Protein AF-A0A351BL67-F1 (afdb_monomer)

Foldseek 3Di:
DDDDDDDDDDDDDDDDPPDPPPPDDPPPPPPFDFDWACDPNDIDTDTDPRHDDDDDDDDPCPVVVVVVVVVPPDDDDDDDDDDDPDDPVPPDDDDQAPPPLDLDTDPVSVVSLVVCLVCLQVAQADEFEFEDAQDDDFVSQQVSSQSNSVVSVVSNPDPHHNHHYHYHGGYNDDDDPPVVD

Secondary structure (DSSP, 8-state):
----------------------PPPP---SS---EEEEETTEEEEE-GGGSPPPPPP----HHHHHHHHHHTS--------------GGGSPP------TT-SSPPHHHHHHHHHHHHHGGG-SEEEEEEE--S-S-HHHHHHHHHHHHHHHHHTSSSSS---EEEEEEETT--PPPGGG-

pLDDT: mean 76.05, std 18.74, range [42.97, 98.56]

Mean predicted aligned error: 19.68 Å

Structure (mmCIF, N/CA/C/O backbone):
data_AF-A0A351BL67-F1
#
_entry.id   AF-A0A351BL67-F1
#
loop_
_atom_site.group_PDB
_atom_site.id
_atom_site.type_symbol
_atom_site.label_atom_id
_atom_site.label_alt_id
_atom_site.label_comp_id
_atom_site.label_asym_id
_atom_site.label_entity_id
_atom_site.label_seq_id
_atom_site.pdbx_PDB_ins_code
_atom_site.Cartn_x
_atom_site.Cartn_y
_atom_site.Cartn_z
_atom_site.occupancy
_atom_site.B_iso_or_equiv
_atom_site.auth_seq_id
_atom_site.auth_comp_id
_atom_site.auth_asym_id
_atom_site.auth_atom_id
_atom_site.pdbx_PDB_model_num
ATOM 1 N N . MET A 1 1 ? 71.151 -47.716 0.707 1.00 45.19 1 MET A N 1
ATOM 2 C CA . MET A 1 1 ? 70.504 -46.889 -0.332 1.00 45.19 1 MET A CA 1
ATOM 3 C C . MET A 1 1 ? 69.596 -45.869 0.339 1.00 45.19 1 MET A C 1
ATOM 5 O O . MET A 1 1 ? 68.520 -46.239 0.777 1.00 45.19 1 MET A O 1
ATOM 9 N N . ALA A 1 2 ? 70.046 -44.623 0.469 1.00 45.50 2 ALA A N 1
ATOM 10 C CA . ALA A 1 2 ? 69.199 -43.464 0.755 1.00 45.50 2 ALA A CA 1
ATOM 11 C C . ALA A 1 2 ? 69.989 -42.233 0.294 1.00 45.50 2 ALA A C 1
ATOM 13 O O . ALA A 1 2 ? 70.965 -41.835 0.925 1.00 45.50 2 ALA A O 1
ATOM 14 N N . LEU A 1 3 ? 69.654 -41.748 -0.900 1.00 45.62 3 LEU A N 1
ATOM 15 C CA . LEU A 1 3 ? 70.319 -40.632 -1.562 1.00 45.62 3 LEU A CA 1
ATOM 16 C C . LEU A 1 3 ? 69.912 -39.313 -0.902 1.00 45.62 3 LEU A C 1
ATOM 18 O O . LEU A 1 3 ? 68.729 -39.057 -0.681 1.00 45.62 3 LEU A O 1
ATOM 22 N N . LEU A 1 4 ? 70.922 -38.482 -0.632 1.00 47.38 4 LEU A N 1
ATOM 23 C CA . LEU A 1 4 ? 70.786 -37.073 -0.291 1.00 47.38 4 LEU A CA 1
ATOM 24 C C . LEU A 1 4 ? 69.950 -36.351 -1.353 1.00 47.38 4 LEU A C 1
ATOM 26 O O . LEU A 1 4 ? 70.190 -36.506 -2.551 1.00 47.38 4 LEU A O 1
ATOM 30 N N . ARG A 1 5 ? 69.035 -35.486 -0.912 1.00 53.62 5 ARG A N 1
ATOM 31 C CA . ARG A 1 5 ? 68.395 -34.496 -1.779 1.00 53.62 5 ARG A CA 1
ATOM 32 C C . ARG A 1 5 ? 68.486 -33.128 -1.115 1.00 53.62 5 ARG A C 1
ATOM 34 O O . ARG A 1 5 ? 67.728 -32.807 -0.208 1.00 53.62 5 ARG A O 1
ATOM 41 N N . THR A 1 6 ? 69.478 -32.359 -1.542 1.00 56.78 6 THR A N 1
ATOM 42 C CA . THR A 1 6 ? 69.637 -30.935 -1.242 1.00 56.78 6 THR A CA 1
ATOM 43 C C . THR A 1 6 ? 68.835 -30.072 -2.219 1.00 56.78 6 THR A C 1
ATOM 45 O O . THR A 1 6 ? 68.556 -30.517 -3.331 1.00 56.78 6 THR A O 1
ATOM 48 N N . TRP A 1 7 ? 68.606 -28.820 -1.788 1.00 47.47 7 TRP A N 1
ATOM 49 C CA . TRP A 1 7 ? 68.219 -27.596 -2.525 1.00 47.47 7 TRP A CA 1
ATOM 50 C C . TRP A 1 7 ? 66.760 -27.126 -2.388 1.00 47.47 7 TRP A C 1
ATOM 52 O O . TRP A 1 7 ? 65.852 -27.949 -2.371 1.00 47.47 7 TRP A O 1
ATOM 62 N N . PRO A 1 8 ? 66.501 -25.804 -2.484 1.00 51.31 8 PRO A N 1
ATOM 63 C CA . PRO A 1 8 ? 67.197 -24.683 -1.839 1.00 51.31 8 PRO A CA 1
ATOM 64 C C . PRO A 1 8 ? 66.204 -23.656 -1.238 1.00 51.31 8 PRO A C 1
ATOM 66 O O . PRO A 1 8 ? 65.008 -23.661 -1.517 1.00 51.31 8 PRO A O 1
ATOM 69 N N . VAL A 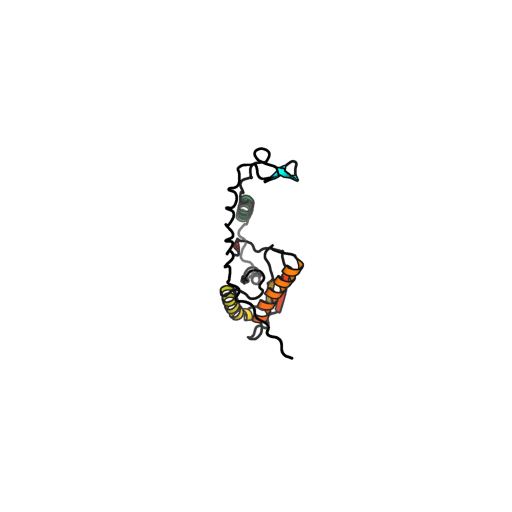1 9 ? 66.729 -22.737 -0.424 1.00 53.81 9 VAL A N 1
ATOM 70 C CA . VAL A 1 9 ? 66.050 -21.505 0.011 1.00 53.81 9 VAL A CA 1
ATOM 71 C C . VAL A 1 9 ? 65.660 -20.686 -1.223 1.00 53.81 9 VAL A C 1
ATOM 73 O O . VAL A 1 9 ? 66.533 -20.291 -1.993 1.00 53.81 9 VAL A O 1
ATOM 76 N N . VAL A 1 10 ? 64.367 -20.411 -1.402 1.00 52.94 10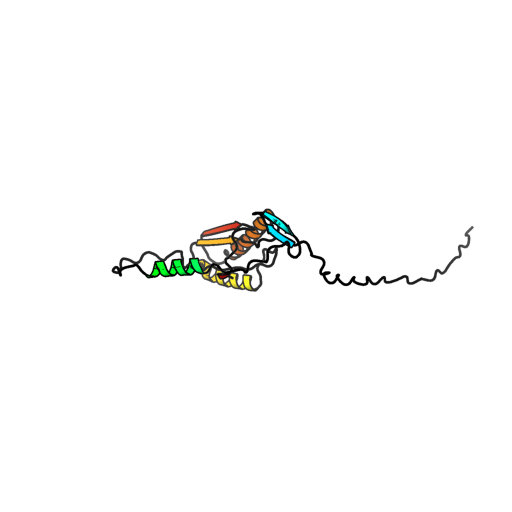 VAL A N 1
ATOM 77 C CA . VAL A 1 10 ? 63.873 -19.448 -2.395 1.00 52.94 10 VAL A CA 1
ATOM 78 C C . VAL A 1 10 ? 63.331 -18.235 -1.649 1.00 52.94 10 VAL A C 1
ATOM 80 O O . VAL A 1 10 ? 62.324 -18.300 -0.946 1.00 52.94 10 VAL A O 1
ATOM 83 N N . LEU A 1 11 ? 64.075 -17.140 -1.789 1.00 52.31 11 LEU A N 1
ATOM 84 C CA . LEU A 1 11 ? 63.709 -15.780 -1.418 1.00 52.31 11 LEU A CA 1
ATOM 85 C C . LEU A 1 11 ? 62.449 -15.328 -2.176 1.00 52.31 11 LEU A C 1
ATOM 87 O O . LEU A 1 11 ? 62.299 -15.591 -3.368 1.00 52.31 11 LEU A O 1
ATOM 91 N N . LEU A 1 12 ? 61.579 -14.608 -1.464 1.00 51.47 12 LEU A N 1
ATOM 92 C CA . LEU A 1 12 ? 60.451 -13.844 -2.002 1.00 51.47 12 LEU A CA 1
ATOM 93 C C . LEU A 1 12 ? 60.858 -12.959 -3.195 1.00 51.47 12 LEU A C 1
ATOM 95 O O . LEU A 1 12 ? 61.938 -12.366 -3.183 1.00 51.47 12 LEU A O 1
ATOM 99 N N . PRO A 1 13 ? 59.881 -12.647 -4.061 1.00 50.81 13 PRO A N 1
ATOM 100 C CA . PRO A 1 13 ? 59.625 -11.243 -4.330 1.00 50.81 13 PRO A CA 1
ATOM 101 C C . PRO A 1 13 ? 58.170 -10.876 -4.024 1.00 50.81 13 PRO A C 1
ATOM 103 O O . PRO A 1 13 ? 57.213 -11.482 -4.502 1.00 50.81 13 PRO A O 1
ATOM 106 N N . ILE A 1 14 ? 58.037 -9.835 -3.206 1.00 59.72 14 ILE A N 1
ATOM 107 C CA . ILE A 1 14 ? 56.832 -9.033 -3.010 1.00 59.72 14 ILE A CA 1
ATOM 108 C C . ILE A 1 14 ? 56.464 -8.450 -4.379 1.00 59.72 14 ILE A C 1
ATOM 110 O O . ILE A 1 14 ? 57.182 -7.596 -4.893 1.00 59.72 14 ILE A O 1
ATOM 114 N N . ALA A 1 15 ? 55.370 -8.915 -4.982 1.00 58.25 15 ALA A N 1
ATOM 115 C CA . ALA A 1 15 ? 54.890 -8.409 -6.263 1.00 58.25 15 ALA A CA 1
ATOM 116 C C . ALA A 1 15 ? 53.516 -7.744 -6.106 1.00 58.25 15 ALA A C 1
ATOM 118 O O . ALA A 1 15 ? 52.483 -8.401 -6.029 1.00 58.25 15 ALA A O 1
ATOM 119 N N . LEU A 1 16 ? 53.576 -6.411 -6.078 1.00 58.22 16 LEU A N 1
ATOM 120 C CA . LEU A 1 16 ? 52.605 -5.454 -6.612 1.00 58.22 16 LEU A CA 1
ATOM 121 C C . LEU A 1 16 ? 51.144 -5.562 -6.145 1.00 58.22 16 LEU A C 1
ATOM 123 O O . LEU A 1 16 ? 50.279 -6.140 -6.799 1.00 58.22 16 LEU A O 1
ATOM 127 N N . LEU A 1 17 ? 50.843 -4.796 -5.093 1.00 53.94 17 LEU A N 1
ATOM 128 C CA . LEU A 1 17 ? 49.545 -4.142 -4.940 1.00 53.94 17 LEU A CA 1
ATOM 129 C C . LEU A 1 17 ? 49.339 -3.185 -6.128 1.00 53.94 17 LEU A C 1
ATOM 131 O O . LEU A 1 17 ? 49.762 -2.030 -6.088 1.00 53.94 17 LEU A O 1
ATOM 135 N N . TYR A 1 18 ? 48.702 -3.663 -7.197 1.00 56.47 18 TYR A N 1
ATOM 136 C CA . TYR A 1 18 ? 48.125 -2.785 -8.211 1.00 56.47 18 TYR A CA 1
ATOM 137 C C . TYR A 1 18 ? 46.944 -2.046 -7.576 1.00 56.47 18 TYR A C 1
ATOM 139 O O . TYR A 1 18 ? 45.829 -2.560 -7.475 1.00 56.47 18 TYR A O 1
ATOM 147 N N . ALA A 1 19 ? 47.206 -0.826 -7.113 1.00 50.59 19 ALA A N 1
ATOM 148 C CA . ALA A 1 19 ? 46.164 0.138 -6.827 1.00 50.59 19 ALA A CA 1
ATOM 149 C C . ALA A 1 19 ? 45.395 0.388 -8.131 1.00 50.59 19 ALA A C 1
ATOM 151 O O . ALA A 1 19 ? 45.960 0.861 -9.118 1.00 50.59 19 ALA A O 1
ATOM 152 N N . CYS A 1 20 ? 44.104 0.060 -8.146 1.00 55.81 20 CYS A N 1
ATOM 153 C CA . CYS A 1 20 ? 43.204 0.570 -9.167 1.00 55.81 20 CYS A CA 1
ATOM 154 C C . CYS A 1 20 ? 43.158 2.091 -8.991 1.00 55.81 20 CYS A C 1
ATOM 156 O O . CYS A 1 20 ? 42.469 2.595 -8.105 1.00 55.81 20 CYS A O 1
ATOM 158 N N . ALA A 1 21 ? 43.921 2.823 -9.802 1.00 62.25 21 ALA A N 1
ATOM 159 C CA . ALA A 1 21 ? 43.676 4.238 -10.004 1.00 62.25 21 ALA A CA 1
ATOM 160 C C . ALA A 1 21 ? 42.239 4.352 -10.521 1.00 62.25 21 ALA A C 1
ATOM 162 O O . ALA A 1 21 ? 41.931 3.898 -11.623 1.00 62.25 21 ALA A O 1
ATOM 163 N N . GLY A 1 22 ? 41.339 4.871 -9.684 1.00 57.44 22 GLY A N 1
ATOM 164 C CA . GLY A 1 22 ? 39.981 5.171 -10.102 1.00 57.44 22 GLY A CA 1
ATOM 165 C C . GLY A 1 22 ? 40.064 6.124 -11.283 1.00 57.44 22 GLY A C 1
ATOM 166 O O . GLY A 1 22 ? 40.562 7.240 -11.145 1.00 57.44 22 GLY A O 1
ATOM 167 N N . THR A 1 23 ? 39.619 5.677 -12.454 1.00 64.81 23 THR A N 1
ATOM 168 C CA . THR A 1 23 ? 39.381 6.570 -13.583 1.00 64.81 23 THR A CA 1
ATOM 169 C C . THR A 1 23 ? 38.464 7.680 -13.094 1.00 64.81 23 THR A C 1
ATOM 171 O O . THR A 1 23 ? 37.331 7.407 -12.686 1.00 64.81 23 THR A O 1
ATOM 174 N N . LEU A 1 24 ? 38.958 8.920 -13.108 1.00 60.59 24 LEU A N 1
ATOM 175 C CA . LEU A 1 24 ? 38.106 10.095 -13.000 1.00 60.59 24 LEU A CA 1
ATOM 176 C C . LEU A 1 24 ? 36.994 9.919 -14.034 1.00 60.59 24 LEU A C 1
ATOM 178 O O . LEU A 1 24 ? 37.275 9.718 -15.217 1.00 60.59 24 LEU A O 1
ATOM 182 N N . LEU A 1 25 ? 35.742 9.924 -13.568 1.00 59.75 25 LEU A N 1
ATOM 183 C CA . LEU A 1 25 ? 34.585 9.966 -14.452 1.00 59.75 25 LEU A CA 1
ATOM 184 C C . LEU A 1 25 ? 34.840 11.089 -15.462 1.00 59.75 25 LEU A C 1
ATOM 186 O O . LEU A 1 25 ? 35.171 12.197 -15.024 1.00 59.75 25 LEU A O 1
ATOM 190 N N . PRO A 1 26 ? 34.734 10.825 -16.777 1.00 55.47 26 PRO A N 1
ATOM 191 C CA . PRO A 1 26 ? 34.897 11.879 -17.758 1.00 55.47 26 PRO A CA 1
ATOM 192 C C . PRO A 1 26 ? 33.934 13.000 -17.376 1.00 55.47 26 PRO A C 1
ATOM 194 O O . PRO A 1 26 ? 32.728 12.776 -17.233 1.00 55.47 26 PRO A O 1
ATOM 197 N N . THR A 1 27 ? 34.471 14.202 -17.156 1.00 59.25 27 THR A N 1
ATOM 198 C CA . THR A 1 27 ? 33.662 15.415 -17.138 1.00 59.25 27 THR A CA 1
ATOM 199 C C . THR A 1 27 ? 32.883 15.384 -18.434 1.00 59.25 27 THR A C 1
ATOM 201 O O . THR A 1 27 ? 33.492 15.347 -19.501 1.00 59.25 27 THR A O 1
ATOM 204 N N . ARG A 1 28 ? 31.553 15.262 -18.317 1.00 53.94 28 ARG A N 1
ATOM 205 C CA . ARG A 1 28 ? 30.612 15.110 -19.429 1.00 53.94 28 ARG A CA 1
ATOM 206 C C . ARG A 1 28 ? 31.028 16.095 -20.512 1.00 53.94 28 ARG A C 1
ATOM 208 O O . ARG A 1 28 ? 30.798 17.294 -20.367 1.00 53.94 28 ARG A O 1
ATOM 215 N N . SER A 1 29 ? 31.744 15.607 -21.526 1.00 54.50 29 SER A N 1
ATOM 216 C CA . SER A 1 29 ? 32.203 16.465 -22.603 1.00 54.50 29 SER A CA 1
ATOM 217 C C . SER A 1 29 ? 30.944 17.074 -23.192 1.00 54.50 29 SER A C 1
ATOM 219 O O . SER A 1 29 ? 29.959 16.363 -23.389 1.00 54.50 29 SER A O 1
ATOM 221 N N . ALA A 1 30 ? 30.957 18.377 -23.457 1.00 53.94 30 ALA A N 1
ATOM 222 C CA . ALA A 1 30 ? 29.861 19.102 -24.098 1.00 53.94 30 ALA A CA 1
ATOM 223 C C . ALA A 1 30 ? 29.626 18.660 -25.563 1.00 53.94 30 ALA A C 1
ATOM 225 O O . ALA A 1 30 ? 29.107 19.414 -26.378 1.00 53.94 30 ALA A O 1
ATOM 226 N N . VAL A 1 31 ? 30.020 17.433 -25.910 1.00 53.19 31 VAL A N 1
ATOM 227 C CA . VAL A 1 31 ? 29.559 16.723 -27.091 1.00 53.19 31 VAL A CA 1
ATOM 228 C C . VAL A 1 31 ? 28.118 16.338 -26.794 1.00 53.19 31 VAL A C 1
ATOM 230 O O . VAL A 1 31 ? 27.858 15.616 -25.830 1.00 53.19 31 VAL A O 1
ATOM 233 N N . ALA A 1 32 ? 27.203 16.893 -27.588 1.00 61.31 32 ALA A N 1
ATOM 234 C CA . ALA A 1 32 ? 25.767 16.663 -27.550 1.00 61.31 32 ALA A CA 1
ATOM 235 C C . ALA A 1 32 ? 25.453 15.201 -27.197 1.00 61.31 32 ALA A C 1
ATOM 237 O O . ALA A 1 32 ? 25.534 14.307 -28.037 1.00 61.31 32 ALA A O 1
ATOM 238 N N . SER A 1 33 ? 25.155 14.945 -25.920 1.00 65.00 33 SER A N 1
ATOM 239 C CA . SER A 1 33 ? 24.664 13.636 -25.511 1.00 65.00 33 SER A CA 1
ATOM 240 C C . SER A 1 33 ? 23.312 13.438 -26.194 1.00 65.00 33 SER A C 1
ATOM 242 O O . SER A 1 33 ? 22.542 14.401 -26.230 1.00 65.00 33 SER A O 1
ATOM 244 N N . PRO A 1 34 ? 23.012 12.240 -26.721 1.00 80.50 34 PRO A N 1
ATOM 245 C CA . PRO A 1 34 ? 21.686 11.972 -27.252 1.00 80.50 34 PRO A CA 1
ATOM 246 C C . PRO A 1 34 ? 20.655 12.210 -26.144 1.00 80.50 34 PRO A C 1
ATOM 248 O O . PRO A 1 34 ? 20.769 11.654 -25.048 1.00 80.50 34 PRO A O 1
ATOM 251 N N . ASP A 1 35 ? 19.688 13.068 -26.430 1.00 86.38 35 ASP A N 1
ATOM 252 C CA . ASP A 1 35 ? 18.518 13.352 -25.608 1.00 86.38 35 ASP A CA 1
ATOM 253 C C . ASP A 1 35 ? 17.268 12.787 -26.300 1.00 86.38 35 ASP A C 1
ATOM 255 O O . ASP A 1 35 ? 17.344 12.277 -27.422 1.00 86.38 35 ASP A O 1
ATOM 259 N N . ILE A 1 36 ? 16.112 12.838 -25.640 1.00 91.06 36 ILE A N 1
ATOM 260 C CA . ILE A 1 36 ? 14.847 12.351 -26.207 1.00 91.06 36 ILE A CA 1
ATOM 261 C C . ILE A 1 36 ? 13.842 13.500 -26.273 1.00 91.06 36 ILE A C 1
ATOM 263 O O . ILE A 1 36 ? 13.434 14.047 -25.250 1.00 91.06 36 ILE A O 1
ATOM 267 N N . GLY A 1 37 ? 13.402 13.830 -27.486 1.00 91.81 37 GLY A N 1
ATOM 268 C CA . GLY A 1 37 ? 12.414 14.870 -27.764 1.00 91.81 37 GLY A CA 1
ATOM 269 C C . GLY A 1 37 ? 11.082 14.300 -28.252 1.00 91.81 37 GLY A C 1
ATOM 270 O O . GLY A 1 37 ? 11.021 13.212 -28.827 1.00 91.81 37 GLY A O 1
ATOM 271 N N . TRP A 1 38 ? 10.001 15.055 -28.049 1.00 92.00 38 TRP A N 1
ATOM 272 C CA . TRP A 1 38 ? 8.702 14.797 -28.678 1.00 92.00 38 TRP A CA 1
ATOM 273 C C . TRP A 1 38 ? 8.620 15.562 -30.006 1.00 92.00 38 TRP A C 1
ATOM 275 O O . TRP A 1 38 ? 8.465 16.782 -30.008 1.00 92.00 38 TRP A O 1
ATOM 285 N N . ILE A 1 39 ? 8.769 14.855 -31.129 1.00 91.44 39 ILE A N 1
ATOM 286 C CA . ILE A 1 39 ? 8.912 15.416 -32.486 1.00 91.44 39 ILE A CA 1
ATOM 287 C C . ILE A 1 39 ? 7.958 14.647 -33.410 1.00 91.44 39 ILE A C 1
ATOM 289 O O . ILE A 1 39 ? 7.897 13.427 -33.330 1.00 91.44 39 ILE A O 1
ATOM 293 N N . ASP A 1 40 ? 7.177 15.319 -34.261 1.00 91.94 40 ASP A N 1
ATOM 294 C CA . ASP A 1 40 ? 6.206 14.680 -35.178 1.00 91.94 40 ASP A CA 1
ATOM 295 C C . ASP A 1 40 ? 5.223 13.696 -34.502 1.00 91.94 40 ASP A C 1
ATOM 297 O O . ASP A 1 40 ? 4.876 12.651 -35.061 1.00 91.94 40 ASP A O 1
ATOM 301 N N . ARG A 1 41 ? 4.770 14.022 -33.280 1.00 90.81 41 ARG A N 1
ATOM 302 C CA . ARG A 1 41 ? 3.897 13.177 -32.430 1.00 90.81 41 ARG A CA 1
ATOM 303 C C . ARG A 1 41 ? 4.501 11.820 -32.034 1.00 90.81 41 ARG A C 1
ATOM 305 O O . ARG A 1 41 ? 3.772 10.854 -31.819 1.00 90.81 41 ARG A O 1
ATOM 312 N N . GLN A 1 42 ? 5.821 11.743 -31.930 1.00 93.62 42 GLN A N 1
ATOM 313 C CA . GLN A 1 42 ? 6.544 10.534 -31.543 1.00 93.62 42 GLN A CA 1
ATOM 314 C C . GLN A 1 42 ? 7.790 10.891 -30.721 1.00 93.62 42 GLN A C 1
ATOM 316 O O . GLN A 1 42 ? 8.378 11.960 -30.882 1.00 93.62 42 GLN A O 1
ATOM 321 N N . PHE A 1 43 ? 8.193 9.999 -29.812 1.00 92.94 43 PHE A N 1
ATOM 322 C CA . PHE A 1 43 ? 9.453 10.155 -29.085 1.00 92.94 43 PHE A CA 1
ATOM 323 C C . PHE A 1 43 ? 10.615 9.764 -29.997 1.00 92.94 43 PHE A C 1
ATOM 325 O O . PHE A 1 43 ? 10.647 8.647 -30.516 1.00 92.94 43 PHE A O 1
ATOM 332 N N . ARG A 1 44 ? 11.564 10.681 -30.191 1.00 92.69 44 ARG A N 1
ATOM 333 C CA . ARG A 1 44 ? 12.755 10.479 -31.025 1.00 92.69 44 ARG A CA 1
ATOM 334 C C . ARG A 1 44 ? 14.012 10.889 -30.273 1.00 92.69 44 ARG A C 1
ATOM 336 O O . ARG A 1 44 ? 13.970 11.782 -29.431 1.00 92.69 44 ARG A O 1
ATOM 343 N N . ILE A 1 45 ? 15.126 10.242 -30.602 1.00 92.44 45 ILE A N 1
ATOM 344 C CA . ILE A 1 45 ? 16.447 10.646 -30.121 1.00 92.44 45 ILE A CA 1
ATOM 345 C C . ILE A 1 45 ? 16.876 11.893 -30.905 1.00 92.44 45 ILE A C 1
ATOM 347 O O . ILE A 1 45 ? 16.786 11.901 -32.132 1.00 92.44 45 ILE A O 1
ATOM 351 N N . CYS A 1 46 ? 17.318 12.934 -30.208 1.00 89.94 46 CYS A N 1
ATOM 352 C CA . CYS A 1 46 ? 17.769 14.209 -30.771 1.00 89.94 46 CYS A CA 1
ATOM 353 C C . CYS A 1 46 ? 19.012 14.707 -30.008 1.00 89.94 46 CYS A C 1
ATOM 355 O O . CYS A 1 46 ? 19.395 14.116 -28.999 1.00 89.94 46 CYS A O 1
ATOM 357 N N . GLY A 1 47 ? 19.668 15.779 -30.461 1.00 89.12 47 GLY A N 1
ATOM 358 C CA . GLY A 1 47 ? 20.798 16.366 -29.735 1.00 89.12 47 GLY A CA 1
ATOM 359 C C . GLY A 1 47 ? 20.935 17.868 -29.964 1.00 89.12 47 GLY A C 1
ATOM 360 O O . GLY A 1 47 ? 20.612 18.377 -31.032 1.00 89.12 47 GLY A O 1
ATOM 361 N N . GLY A 1 48 ? 21.432 18.584 -28.953 1.00 83.19 48 GLY A N 1
ATOM 362 C CA . GLY A 1 48 ? 21.684 20.023 -29.049 1.00 83.19 48 GLY A CA 1
ATOM 363 C C . GLY A 1 48 ? 20.432 20.816 -29.434 1.00 83.19 48 GLY A C 1
ATOM 364 O O . GLY A 1 48 ? 19.389 20.683 -28.799 1.00 83.19 48 GLY A O 1
ATOM 365 N N . ASN A 1 49 ? 20.545 21.632 -30.483 1.00 84.38 49 ASN A N 1
ATOM 366 C CA . ASN A 1 49 ? 19.467 22.510 -30.948 1.00 84.38 49 ASN A CA 1
ATOM 367 C C . ASN A 1 49 ? 18.354 21.773 -31.715 1.00 84.38 49 ASN A C 1
ATOM 369 O O . ASN A 1 49 ? 17.304 22.365 -31.951 1.00 84.38 49 ASN A O 1
ATOM 373 N N . ASP A 1 50 ? 18.553 20.498 -32.069 1.00 86.88 50 ASP A N 1
ATOM 374 C CA . ASP A 1 50 ? 17.531 19.676 -32.734 1.00 86.88 50 ASP A CA 1
ATOM 375 C C . ASP A 1 50 ? 16.506 19.113 -31.737 1.00 86.88 50 ASP A C 1
ATOM 377 O O . ASP A 1 50 ? 15.478 18.553 -32.128 1.00 86.88 50 ASP A O 1
ATOM 381 N N . CYS A 1 51 ? 16.774 19.244 -30.434 1.00 91.25 51 CYS A N 1
ATOM 382 C CA . CYS A 1 51 ? 15.826 18.878 -29.397 1.00 91.25 51 CYS A CA 1
ATOM 383 C C . CYS A 1 51 ? 14.892 20.044 -29.057 1.00 91.25 51 CYS A C 1
ATOM 385 O O . CYS A 1 51 ? 15.364 21.145 -28.762 1.00 91.25 51 CYS A O 1
ATOM 387 N N . PRO A 1 52 ? 13.566 19.818 -29.009 1.00 91.25 52 PRO A N 1
ATOM 388 C CA . PRO A 1 52 ? 12.645 20.826 -28.509 1.00 91.25 52 PRO A CA 1
ATOM 389 C C . PRO A 1 52 ? 12.969 21.159 -27.048 1.00 91.25 52 PRO A C 1
ATOM 391 O O . PRO A 1 52 ? 13.290 20.280 -26.246 1.00 91.25 52 PRO A O 1
ATOM 394 N N . ALA A 1 53 ? 12.855 22.439 -26.690 1.00 88.19 53 ALA A N 1
ATOM 395 C CA . ALA A 1 53 ? 13.099 22.882 -25.325 1.00 88.19 53 ALA A CA 1
ATOM 396 C C . ALA A 1 53 ? 12.124 22.197 -24.339 1.00 88.19 53 ALA A C 1
ATOM 398 O O . ALA A 1 53 ? 10.926 22.108 -24.634 1.00 88.19 53 ALA A O 1
ATOM 399 N N . PRO A 1 54 ? 12.586 21.756 -23.150 1.00 86.88 54 PRO A N 1
ATOM 400 C CA . PRO A 1 54 ? 11.711 21.173 -22.139 1.00 86.88 54 PRO A CA 1
ATOM 401 C C . PRO A 1 54 ? 10.567 22.121 -21.767 1.00 86.88 54 PRO A C 1
ATOM 403 O O . PRO A 1 54 ? 10.789 23.254 -21.331 1.00 86.88 54 PRO A O 1
ATOM 406 N N . THR A 1 55 ? 9.326 21.655 -21.892 1.00 83.44 55 THR A N 1
ATOM 407 C CA . THR A 1 55 ? 8.156 22.425 -21.458 1.00 83.44 55 THR A CA 1
ATOM 408 C C . THR A 1 55 ? 8.202 22.628 -19.946 1.00 83.44 55 THR A C 1
ATOM 410 O O . THR A 1 55 ? 8.402 21.669 -19.192 1.00 83.44 55 THR A O 1
ATOM 413 N N . ARG A 1 56 ? 7.968 23.859 -19.473 1.00 85.44 56 ARG A N 1
ATOM 414 C CA . ARG A 1 56 ? 7.804 24.100 -18.033 1.00 85.44 56 ARG A CA 1
ATOM 415 C C . ARG A 1 56 ? 6.584 23.331 -17.532 1.00 85.44 56 ARG A C 1
ATOM 417 O O . ARG A 1 56 ? 5.498 23.466 -18.084 1.00 85.44 56 ARG A O 1
ATOM 424 N N . LYS A 1 57 ? 6.763 22.550 -16.464 1.00 80.81 57 LYS A N 1
ATOM 425 C CA . LYS A 1 57 ? 5.649 21.896 -15.770 1.00 80.81 57 LYS A CA 1
ATOM 426 C C . LYS A 1 57 ? 4.765 22.974 -15.149 1.00 80.81 57 LYS A C 1
ATOM 428 O O . LYS A 1 57 ? 5.225 23.715 -14.283 1.00 80.81 57 LYS A O 1
ATOM 433 N N . THR A 1 58 ? 3.513 23.044 -15.573 1.00 76.38 58 THR A N 1
ATOM 434 C CA . THR A 1 58 ? 2.460 23.801 -14.898 1.00 76.38 58 THR A CA 1
ATOM 435 C C . THR A 1 58 ? 1.558 22.816 -14.168 1.00 76.38 58 THR A C 1
ATOM 437 O O . THR A 1 58 ? 1.163 21.788 -14.714 1.00 76.38 58 THR A O 1
ATOM 440 N N . LEU A 1 59 ? 1.269 23.094 -12.897 1.00 78.31 59 LEU A N 1
ATOM 441 C CA . LEU A 1 59 ? 0.265 22.334 -12.160 1.00 78.31 59 LEU A CA 1
ATOM 442 C C . LEU A 1 59 ? -1.112 22.691 -12.731 1.00 78.31 59 LEU A C 1
ATOM 444 O O . LEU A 1 59 ? -1.434 23.872 -12.864 1.00 78.31 59 LEU A O 1
ATOM 448 N N . ALA A 1 60 ? -1.920 21.685 -13.063 1.00 71.31 60 ALA A N 1
ATOM 449 C CA . ALA A 1 60 ? -3.298 21.868 -13.510 1.00 71.31 60 ALA A CA 1
ATOM 450 C C . ALA A 1 60 ? -4.191 22.280 -12.322 1.00 71.31 60 ALA A C 1
ATOM 452 O O . ALA A 1 60 ? -4.949 21.483 -11.784 1.00 71.31 60 ALA A O 1
ATOM 453 N N . LEU A 1 61 ? -4.060 23.529 -11.865 1.00 67.38 61 LEU A N 1
ATOM 454 C CA . LEU A 1 61 ? -4.869 24.088 -10.772 1.00 67.38 61 LEU A CA 1
ATOM 455 C C . LEU A 1 61 ? -6.244 24.599 -11.241 1.00 67.38 61 LEU A C 1
ATOM 457 O O . LEU A 1 61 ? -7.120 24.864 -10.420 1.00 67.38 61 LEU A O 1
ATOM 461 N N . VAL A 1 62 ? -6.432 24.770 -12.552 1.00 59.84 62 VAL A N 1
ATOM 462 C CA . VAL A 1 62 ? -7.577 25.499 -13.121 1.00 59.84 62 VAL A CA 1
ATOM 463 C C . VAL A 1 62 ? -8.880 24.698 -13.026 1.00 59.84 62 VAL A C 1
ATOM 465 O O . VAL A 1 62 ? -9.927 25.278 -12.736 1.00 59.84 62 VAL A O 1
ATOM 468 N N . ASP A 1 63 ? -8.822 23.374 -13.173 1.00 58.91 63 ASP A N 1
ATOM 469 C CA . ASP A 1 63 ? -10.018 22.522 -13.100 1.00 58.91 63 ASP A CA 1
ATOM 470 C C . ASP A 1 63 ? -10.545 22.381 -11.662 1.00 58.91 63 ASP A C 1
ATOM 472 O O . ASP A 1 63 ? -11.751 22.292 -11.439 1.00 58.91 63 ASP A O 1
ATOM 476 N N . VAL A 1 64 ? -9.653 22.465 -10.668 1.00 58.09 64 VAL A N 1
ATOM 477 C CA . VAL A 1 64 ? -10.001 22.372 -9.240 1.00 58.09 64 VAL A CA 1
ATOM 478 C C . VAL A 1 64 ? -10.748 23.620 -8.760 1.00 58.09 64 VAL A C 1
ATOM 480 O O . VAL A 1 64 ? -11.701 23.523 -7.986 1.00 58.09 64 VAL A O 1
ATOM 483 N N . LEU A 1 65 ? -10.342 24.805 -9.223 1.00 58.69 65 LEU A N 1
ATOM 484 C CA . LEU A 1 65 ? -10.968 26.063 -8.808 1.00 58.69 65 LEU A CA 1
ATOM 485 C C . LEU A 1 65 ? -12.322 26.288 -9.488 1.00 58.69 65 LEU A C 1
ATOM 487 O O . LEU A 1 65 ? -13.251 26.756 -8.833 1.00 58.69 65 LEU A O 1
ATOM 491 N N . ARG A 1 66 ? -12.468 25.910 -10.765 1.00 55.66 66 ARG A N 1
ATOM 492 C CA . ARG A 1 66 ? -13.738 26.042 -11.497 1.00 55.66 66 ARG A CA 1
ATOM 493 C C . ARG A 1 66 ? -14.835 25.148 -10.916 1.00 55.66 66 ARG A C 1
ATOM 495 O O . ARG A 1 66 ? -15.922 25.645 -10.640 1.00 55.66 66 ARG A O 1
ATOM 502 N N . ALA A 1 67 ? -14.517 23.887 -10.619 1.00 56.59 67 ALA A N 1
ATOM 503 C CA . ALA A 1 67 ? -15.457 22.970 -9.973 1.00 56.59 67 ALA A CA 1
ATOM 504 C C . ALA A 1 67 ? -15.905 23.464 -8.581 1.00 56.59 67 ALA A C 1
ATOM 506 O O . ALA A 1 67 ? -17.061 23.289 -8.199 1.00 56.59 67 ALA A O 1
ATOM 507 N N . ARG A 1 68 ? -15.016 24.132 -7.829 1.00 53.59 68 ARG A N 1
ATOM 508 C CA . ARG A 1 68 ? -15.357 24.726 -6.525 1.00 53.59 68 ARG A CA 1
ATOM 509 C C . ARG A 1 68 ? -16.208 25.991 -6.660 1.00 53.59 68 ARG A C 1
ATOM 511 O O . ARG A 1 68 ? -17.100 26.203 -5.848 1.00 53.59 68 ARG A O 1
ATOM 518 N N . GLN A 1 69 ? -15.956 26.814 -7.676 1.00 52.56 69 GLN A N 1
ATOM 519 C CA . GLN A 1 69 ? -16.693 28.059 -7.890 1.00 52.56 69 GLN A CA 1
ATOM 520 C C . GLN A 1 69 ? -18.126 27.805 -8.384 1.00 52.56 69 GLN A C 1
ATOM 522 O O . GLN A 1 69 ? -19.056 28.474 -7.938 1.00 52.56 69 GLN A O 1
ATOM 527 N N . GLU A 1 70 ? -18.318 26.810 -9.254 1.00 54.34 70 GLU A N 1
ATOM 528 C CA . GLU A 1 70 ? -19.641 26.436 -9.772 1.00 54.34 70 GLU A CA 1
ATOM 529 C C . GLU A 1 70 ? -20.517 25.772 -8.694 1.00 54.34 70 GLU A C 1
ATOM 531 O O . GLU A 1 70 ? -21.712 26.053 -8.615 1.00 54.34 70 GLU A O 1
ATOM 536 N N . ALA A 1 71 ? -19.924 24.986 -7.787 1.00 54.81 71 ALA A N 1
ATOM 537 C CA . ALA A 1 71 ? -20.648 24.340 -6.688 1.00 54.81 71 ALA A CA 1
ATOM 538 C C . ALA A 1 71 ? -21.137 25.310 -5.592 1.00 54.81 71 ALA A C 1
ATOM 540 O O . ALA A 1 71 ? -22.018 24.960 -4.811 1.00 54.81 71 ALA A O 1
ATOM 541 N N . HIS A 1 72 ? -20.579 26.521 -5.507 1.00 54.62 72 HIS A N 1
ATOM 542 C CA . HIS A 1 72 ? -20.873 27.466 -4.422 1.00 54.62 72 HIS A CA 1
ATOM 543 C C . HIS A 1 72 ? -21.952 28.508 -4.759 1.00 54.62 72 HIS A C 1
ATOM 545 O O . HIS A 1 72 ? -22.352 29.255 -3.868 1.00 54.62 72 HIS A O 1
ATOM 551 N N . SER A 1 73 ? -22.418 28.606 -6.010 1.00 56.44 73 SER A N 1
ATOM 552 C CA . SER A 1 73 ? -23.245 29.751 -6.434 1.00 56.44 73 SER A CA 1
ATOM 553 C C . SER A 1 73 ? -24.725 29.455 -6.689 1.00 56.44 73 SER A C 1
ATOM 555 O O . SER A 1 73 ? -25.467 30.380 -7.003 1.00 56.44 73 SER A O 1
ATOM 557 N N . THR A 1 74 ? -25.204 28.216 -6.533 1.00 56.81 74 THR A N 1
ATOM 558 C CA . THR A 1 74 ? -26.626 27.916 -6.790 1.00 56.81 74 THR A CA 1
ATOM 559 C C . THR A 1 74 ? -27.208 26.834 -5.882 1.00 56.81 74 THR A C 1
ATOM 561 O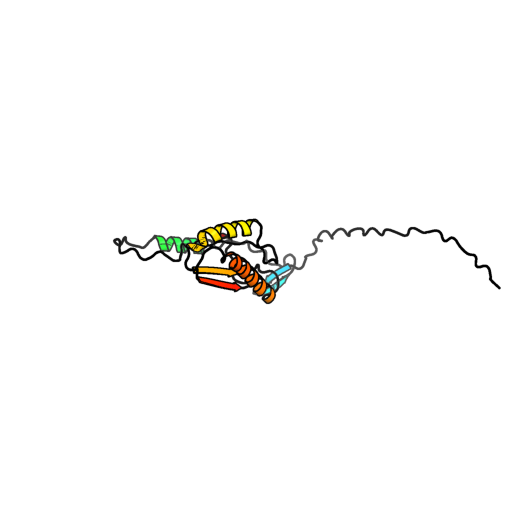 O . THR A 1 74 ? -27.424 25.717 -6.326 1.00 56.81 74 THR A O 1
ATOM 564 N N . LEU A 1 75 ? -27.563 27.159 -4.635 1.00 51.75 75 LEU A N 1
ATOM 565 C CA . LEU A 1 75 ? -28.630 26.422 -3.941 1.00 51.75 75 LEU A CA 1
ATOM 566 C C . LEU A 1 75 ? -29.458 27.362 -3.040 1.00 51.75 75 LEU A C 1
ATOM 568 O O . LEU A 1 75 ? -28.881 28.022 -2.175 1.00 51.75 75 LEU A O 1
ATOM 572 N N . PRO A 1 76 ? -30.794 27.429 -3.218 1.00 54.03 76 PRO A N 1
ATOM 573 C CA . PRO A 1 76 ? -31.706 28.049 -2.261 1.00 54.03 76 PRO A CA 1
ATOM 574 C C . PRO A 1 76 ? -31.775 27.235 -0.963 1.00 54.03 76 PRO A C 1
ATOM 576 O O . PRO A 1 76 ? -31.835 26.004 -0.985 1.00 54.03 76 PRO A O 1
ATOM 579 N N . GLU A 1 77 ? -31.809 27.936 0.166 1.00 54.75 77 GLU A N 1
ATOM 580 C CA . GLU A 1 77 ? -31.944 27.363 1.504 1.00 54.75 77 GLU A CA 1
ATOM 581 C C . GLU A 1 77 ? -33.289 26.626 1.635 1.00 54.75 77 GLU A C 1
ATOM 583 O O . GLU A 1 77 ? -34.361 27.227 1.558 1.00 54.75 77 GLU A O 1
ATOM 588 N N . THR A 1 78 ? -33.229 25.298 1.777 1.00 47.06 78 THR A N 1
ATOM 589 C CA . THR A 1 78 ? -34.400 24.426 1.962 1.00 47.06 78 THR A CA 1
ATOM 590 C C . THR A 1 78 ? -34.464 23.965 3.431 1.00 47.06 78 THR A C 1
ATOM 592 O O . THR A 1 78 ? -33.417 23.616 3.979 1.00 47.06 78 THR A O 1
ATOM 595 N N . PRO A 1 79 ? -35.648 23.956 4.087 1.00 54.75 79 PRO A N 1
ATOM 596 C CA . PRO A 1 79 ? -35.808 23.651 5.518 1.00 54.75 79 PRO A CA 1
ATOM 597 C C . PRO A 1 79 ? -35.320 22.250 5.940 1.00 54.75 79 PRO A C 1
ATOM 599 O O . PRO A 1 79 ? -35.265 21.342 5.108 1.00 54.75 79 PRO A O 1
ATOM 602 N N . PRO A 1 80 ? -35.010 22.035 7.236 1.00 52.34 80 PRO A N 1
ATOM 603 C CA . PRO A 1 80 ? -34.264 20.871 7.699 1.00 52.34 80 PRO A CA 1
ATOM 604 C C . PRO A 1 80 ? -35.124 19.605 7.645 1.00 52.34 80 PRO A C 1
ATOM 606 O O . PRO A 1 80 ? -35.980 19.373 8.499 1.00 52.34 80 PRO A O 1
ATOM 609 N N . ALA A 1 81 ? -34.869 18.762 6.647 1.00 47.28 81 ALA A N 1
ATOM 610 C CA . ALA A 1 81 ? -35.429 17.424 6.557 1.00 47.28 81 ALA A CA 1
ATOM 611 C C . ALA A 1 81 ? -34.385 16.385 6.990 1.00 47.28 81 ALA A C 1
ATOM 613 O O . ALA A 1 81 ? -33.347 16.236 6.356 1.00 47.28 81 ALA A O 1
ATOM 614 N N . ALA A 1 82 ? -34.728 15.692 8.078 1.00 47.66 82 ALA A N 1
ATOM 615 C CA . ALA A 1 82 ? -34.332 14.345 8.489 1.00 47.66 82 ALA A CA 1
ATOM 616 C C . ALA A 1 82 ? -32.843 13.948 8.409 1.00 47.66 82 ALA A C 1
ATOM 618 O O . ALA A 1 82 ? -32.239 13.799 7.352 1.00 47.66 82 ALA A O 1
ATOM 619 N N . ILE A 1 83 ? -32.302 13.636 9.588 1.00 51.09 83 ILE A N 1
ATOM 620 C CA . ILE A 1 83 ? -31.001 13.007 9.823 1.00 51.09 83 ILE A CA 1
ATOM 621 C C . ILE A 1 83 ? -30.926 11.698 9.016 1.00 51.09 83 ILE A C 1
ATOM 623 O O . ILE A 1 83 ? -31.504 10.683 9.401 1.00 51.09 83 ILE A O 1
ATOM 627 N N . SER A 1 84 ? -30.229 11.739 7.882 1.00 46.28 84 SER A N 1
ATOM 628 C CA . SER A 1 84 ? -29.798 10.552 7.139 1.00 46.28 84 SER A CA 1
ATOM 629 C C . SER A 1 84 ? -28.605 9.915 7.872 1.00 46.28 84 SER A C 1
ATOM 631 O O . SER A 1 84 ? -27.791 10.654 8.438 1.00 46.28 84 SER A O 1
ATOM 633 N N . PRO A 1 85 ? -28.485 8.575 7.934 1.00 48.12 85 PRO A N 1
ATOM 634 C CA . PRO A 1 85 ? -27.438 7.917 8.707 1.00 48.12 85 PRO A CA 1
ATOM 635 C C . PRO A 1 85 ? -26.048 8.246 8.150 1.00 48.12 85 PRO A C 1
ATOM 637 O O . PRO A 1 85 ? -25.851 8.351 6.942 1.00 48.12 85 PRO A O 1
ATOM 640 N N . ALA A 1 86 ? -25.105 8.427 9.076 1.00 45.97 86 ALA A N 1
ATOM 641 C CA . ALA A 1 86 ? -23.756 8.927 8.860 1.00 45.97 86 ALA A CA 1
ATOM 642 C C . ALA A 1 86 ? -23.050 8.343 7.623 1.00 45.97 86 ALA A C 1
ATOM 644 O O . ALA A 1 86 ? -22.936 7.134 7.431 1.00 45.97 86 ALA A O 1
ATOM 645 N N . THR A 1 87 ? -22.545 9.272 6.825 1.00 42.97 87 THR A N 1
ATOM 646 C CA . THR A 1 87 ? -21.769 9.131 5.601 1.00 42.97 87 THR A CA 1
ATOM 647 C C . THR A 1 87 ? -20.558 8.202 5.770 1.00 42.97 87 THR A C 1
ATOM 649 O O . THR A 1 87 ? -19.690 8.434 6.607 1.00 42.97 87 THR A O 1
ATOM 652 N N . GLU A 1 88 ? -20.427 7.212 4.885 1.00 50.03 88 GLU A N 1
ATOM 653 C CA . GLU A 1 88 ? -19.251 6.336 4.701 1.00 50.03 88 GLU A CA 1
ATOM 654 C C . GLU A 1 88 ? -17.943 7.117 4.402 1.00 50.03 88 GLU A C 1
ATOM 656 O O . GLU A 1 88 ? -16.842 6.580 4.496 1.00 50.03 88 GLU A O 1
ATOM 661 N N . ALA A 1 89 ? -18.052 8.413 4.089 1.00 49.97 89 ALA A N 1
ATOM 662 C CA . ALA A 1 89 ? -16.956 9.299 3.701 1.00 49.97 89 ALA A CA 1
ATOM 663 C C . ALA A 1 89 ? -16.076 9.828 4.857 1.00 49.97 89 ALA A C 1
ATOM 665 O O . ALA A 1 89 ? -15.069 10.470 4.572 1.00 49.97 89 ALA A O 1
ATOM 666 N N . ASP A 1 90 ? -16.414 9.569 6.127 1.00 55.97 90 ASP A N 1
ATOM 667 C CA . ASP A 1 90 ? -15.648 10.064 7.294 1.00 55.97 90 ASP A CA 1
ATOM 668 C C . ASP A 1 90 ? -14.868 8.956 8.037 1.00 55.97 90 ASP A C 1
ATOM 670 O O . ASP A 1 90 ? -14.337 9.145 9.133 1.00 55.97 90 ASP A O 1
ATOM 674 N N . ALA A 1 91 ? -14.784 7.754 7.455 1.00 64.12 91 ALA A N 1
ATOM 675 C CA . ALA A 1 91 ? -14.012 6.669 8.051 1.00 64.12 91 ALA A CA 1
ATOM 676 C C . ALA A 1 91 ? -12.498 6.982 8.001 1.00 64.12 91 ALA A C 1
ATOM 678 O O . ALA A 1 91 ? -11.967 7.340 6.945 1.00 64.12 91 ALA A O 1
ATOM 679 N N . PRO A 1 92 ? -11.751 6.819 9.111 1.00 77.88 92 PRO A N 1
ATOM 680 C CA . PRO A 1 92 ? -10.348 7.207 9.155 1.00 77.88 92 PRO A CA 1
ATOM 681 C C . PRO A 1 92 ? -9.480 6.321 8.254 1.00 77.88 92 PRO A C 1
ATOM 683 O O . PRO A 1 92 ? -9.296 5.129 8.508 1.00 77.88 92 PRO A O 1
ATOM 686 N N . VAL A 1 93 ? -8.855 6.930 7.246 1.00 85.88 93 VAL A N 1
ATOM 687 C CA . VAL A 1 93 ? -7.839 6.279 6.407 1.00 85.88 93 VAL A CA 1
ATOM 688 C C . VAL A 1 93 ? -6.477 6.337 7.102 1.00 85.88 93 VAL A C 1
ATOM 690 O O . VAL A 1 93 ? -6.067 7.364 7.649 1.00 85.88 93 VAL A O 1
ATOM 693 N N . ALA A 1 94 ? -5.733 5.229 7.082 1.00 88.69 94 ALA A N 1
ATOM 694 C CA . ALA A 1 94 ? -4.404 5.170 7.675 1.00 88.69 94 ALA A CA 1
ATOM 695 C C . ALA A 1 94 ? -3.370 4.526 6.750 1.00 88.69 94 ALA A C 1
ATOM 697 O O . ALA A 1 94 ? -3.524 3.393 6.300 1.00 88.69 94 ALA A O 1
ATOM 698 N N . LEU A 1 95 ? -2.263 5.239 6.538 1.00 92.44 95 LEU A N 1
ATOM 699 C CA . LEU A 1 95 ? -1.143 4.770 5.734 1.00 92.44 95 LEU A CA 1
ATOM 700 C C . LEU A 1 95 ? -0.119 4.007 6.585 1.00 92.44 95 LEU A C 1
ATOM 702 O O . LEU A 1 95 ? 0.409 4.534 7.567 1.00 92.44 95 LEU A O 1
ATOM 706 N N . ILE A 1 96 ? 0.212 2.778 6.178 1.00 94.56 96 ILE A N 1
ATOM 707 C CA . ILE A 1 96 ? 1.285 1.979 6.783 1.00 94.56 96 ILE A CA 1
ATOM 708 C C . ILE A 1 96 ? 2.458 1.897 5.807 1.00 94.56 96 ILE A C 1
ATOM 710 O O . ILE A 1 96 ? 2.349 1.313 4.731 1.00 94.56 96 ILE A O 1
ATOM 714 N N . ARG A 1 97 ? 3.599 2.480 6.189 1.00 94.19 97 ARG A N 1
ATOM 715 C CA . ARG A 1 97 ? 4.811 2.502 5.361 1.00 94.19 97 ARG A CA 1
ATOM 716 C C . ARG A 1 97 ? 5.669 1.256 5.563 1.00 94.19 97 ARG A C 1
ATOM 718 O O . ARG A 1 97 ? 5.863 0.767 6.680 1.00 94.19 97 ARG A O 1
ATOM 725 N N . PHE A 1 98 ? 6.249 0.796 4.462 1.00 96.44 98 PHE A N 1
ATOM 726 C CA . PHE A 1 98 ? 7.148 -0.348 4.403 1.00 96.44 98 PHE A CA 1
ATOM 727 C C . PHE A 1 98 ? 8.456 0.066 3.730 1.00 96.44 98 PHE A C 1
ATOM 729 O O . PHE A 1 98 ? 8.420 0.866 2.797 1.00 96.44 98 PHE A O 1
ATOM 736 N N . PRO A 1 99 ? 9.606 -0.485 4.147 1.00 97.38 99 PRO A N 1
ATOM 737 C CA . PRO A 1 99 ? 10.842 -0.315 3.399 1.00 97.38 99 PRO A CA 1
ATOM 738 C C . PRO A 1 99 ? 10.734 -0.911 1.989 1.00 97.38 99 PRO A C 1
ATOM 740 O O . PRO A 1 99 ? 9.906 -1.796 1.724 1.00 97.38 99 PRO A O 1
ATOM 743 N N . PHE A 1 100 ? 11.632 -0.465 1.109 1.00 96.25 100 PHE A N 1
ATOM 744 C CA . PHE A 1 100 ? 11.770 -1.000 -0.242 1.00 96.25 100 PHE A CA 1
ATOM 745 C C . PHE A 1 100 ? 11.887 -2.530 -0.227 1.00 96.25 100 PHE A C 1
ATOM 747 O O . PHE A 1 100 ? 12.611 -3.091 0.598 1.00 96.25 100 PHE A O 1
ATOM 754 N N . ALA A 1 101 ? 11.136 -3.192 -1.112 1.00 96.00 101 ALA A N 1
ATOM 755 C CA . ALA A 1 101 ? 11.092 -4.649 -1.270 1.00 96.00 101 ALA A CA 1
ATOM 756 C C . ALA A 1 101 ? 10.814 -5.465 0.017 1.00 96.00 101 ALA A C 1
ATOM 758 O O . ALA A 1 101 ? 11.106 -6.660 0.073 1.00 96.00 101 ALA A O 1
ATOM 759 N N . ARG A 1 102 ? 10.248 -4.855 1.071 1.00 98.19 102 ARG A N 1
ATOM 760 C CA . ARG A 1 102 ? 9.930 -5.539 2.337 1.00 98.19 102 ARG A CA 1
ATOM 761 C C . ARG A 1 102 ? 8.438 -5.503 2.655 1.00 98.19 102 ARG A C 1
ATOM 763 O O . ARG A 1 102 ? 7.736 -4.537 2.352 1.00 98.19 102 ARG A O 1
ATOM 770 N N . SER A 1 103 ? 7.979 -6.559 3.323 1.00 97.62 103 SER A N 1
ATOM 771 C CA . SER A 1 103 ? 6.612 -6.725 3.836 1.00 97.62 103 SER A CA 1
ATOM 772 C C . SER A 1 103 ? 6.485 -6.477 5.341 1.00 97.62 103 SER A C 1
ATOM 774 O O . SER A 1 103 ? 5.383 -6.474 5.873 1.00 97.62 103 SER A O 1
ATOM 776 N N . ARG A 1 104 ? 7.601 -6.226 6.040 1.00 97.12 104 ARG A N 1
ATOM 777 C CA . ARG A 1 104 ? 7.600 -5.769 7.436 1.00 97.12 104 ARG A CA 1
ATOM 778 C C . ARG A 1 104 ? 7.654 -4.239 7.474 1.00 97.12 104 ARG A C 1
ATOM 780 O O . ARG A 1 104 ? 8.547 -3.678 6.837 1.00 97.12 104 ARG A O 1
ATOM 787 N N . PRO A 1 105 ? 6.746 -3.560 8.193 1.00 96.12 105 PRO A N 1
ATOM 788 C CA . PRO A 1 105 ? 6.666 -2.106 8.182 1.00 96.12 105 PRO A CA 1
ATOM 789 C C . PRO A 1 105 ? 7.833 -1.462 8.933 1.00 96.12 105 PRO A C 1
ATOM 791 O O . PRO A 1 105 ? 8.518 -2.103 9.743 1.00 96.12 105 PRO A O 1
ATOM 794 N N . THR A 1 106 ? 8.040 -0.170 8.678 1.00 96.06 106 THR A N 1
ATOM 795 C CA . THR A 1 106 ? 9.020 0.659 9.397 1.00 96.06 106 THR A CA 1
ATOM 796 C C . THR A 1 106 ? 8.677 0.753 10.892 1.00 96.06 106 THR A C 1
ATOM 798 O O . THR A 1 106 ? 7.614 0.312 11.334 1.00 96.06 106 THR A O 1
ATOM 801 N N . ALA A 1 107 ? 9.570 1.322 11.710 1.00 95.62 107 ALA A N 1
ATOM 802 C CA . ALA A 1 107 ? 9.268 1.565 13.125 1.00 95.62 107 ALA A CA 1
ATOM 803 C C . ALA A 1 107 ? 8.026 2.461 13.295 1.00 95.62 107 ALA A C 1
ATOM 805 O O . ALA A 1 107 ? 7.130 2.130 14.072 1.00 95.62 107 ALA A O 1
ATOM 806 N N . GLU A 1 108 ? 7.937 3.525 12.498 1.00 94.00 108 GLU A N 1
ATOM 807 C CA . GLU A 1 108 ? 6.772 4.407 12.409 1.00 94.00 108 GLU A CA 1
ATOM 808 C C . GLU A 1 108 ? 5.510 3.641 11.977 1.00 94.00 108 GLU A C 1
ATOM 810 O O . GLU A 1 108 ? 4.480 3.712 12.651 1.00 94.00 108 GLU A O 1
ATOM 815 N N . GLY A 1 109 ? 5.603 2.826 10.918 1.00 94.00 109 GLY A N 1
ATOM 816 C CA . GLY A 1 109 ? 4.490 2.004 10.439 1.00 94.00 109 GLY A CA 1
ATOM 817 C C . GLY A 1 109 ? 3.981 1.030 11.505 1.00 94.00 109 GLY A C 1
ATOM 818 O O 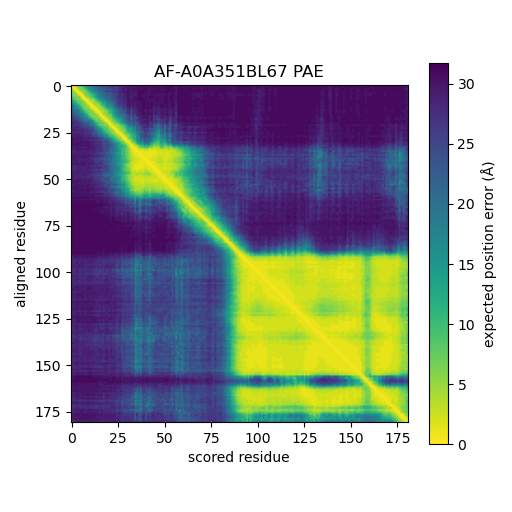. GLY A 1 109 ? 2.773 0.899 11.697 1.00 94.00 109 GLY A O 1
ATOM 819 N N . ARG A 1 110 ? 4.882 0.413 12.284 1.00 93.88 110 ARG A N 1
ATOM 820 C CA . ARG A 1 110 ? 4.507 -0.429 13.435 1.00 93.88 110 ARG A CA 1
ATOM 821 C C . ARG A 1 110 ? 3.806 0.364 14.535 1.00 93.88 110 ARG A C 1
ATOM 823 O O . ARG A 1 110 ? 2.855 -0.139 15.126 1.00 93.88 110 ARG A O 1
ATOM 830 N N . GLN A 1 111 ? 4.260 1.578 14.843 1.00 92.88 111 GLN A N 1
ATOM 831 C CA . GLN A 1 111 ? 3.588 2.429 15.831 1.00 92.88 111 GLN A CA 1
ATOM 832 C C . GLN A 1 111 ? 2.192 2.849 15.359 1.00 92.88 111 GLN A C 1
ATOM 834 O O . GLN A 1 111 ? 1.255 2.843 16.159 1.00 92.88 111 GLN A O 1
ATOM 839 N N . ARG A 1 112 ? 2.033 3.170 14.069 1.00 92.06 112 ARG A N 1
ATOM 840 C CA . ARG A 1 112 ? 0.724 3.473 13.477 1.00 92.06 112 ARG A CA 1
ATOM 841 C C . ARG A 1 112 ? -0.205 2.265 13.577 1.00 92.06 112 ARG A C 1
ATOM 843 O O . ARG A 1 112 ? -1.312 2.411 14.085 1.00 92.06 112 ARG A O 1
ATOM 850 N N . LEU A 1 113 ? 0.281 1.078 13.220 1.00 90.88 113 LEU A N 1
ATOM 851 C CA . LEU A 1 113 ? -0.476 -0.169 13.322 1.00 90.88 113 LEU A CA 1
ATOM 852 C C . LEU A 1 113 ? -0.924 -0.459 14.764 1.00 90.88 113 LEU A C 1
ATOM 854 O O . LEU A 1 113 ? -2.101 -0.712 14.991 1.00 90.88 113 LEU A O 1
ATOM 858 N N . LYS A 1 114 ? -0.038 -0.283 15.759 1.00 89.75 114 LYS A N 1
ATOM 859 C CA . LYS A 1 114 ? -0.391 -0.390 17.191 1.00 89.75 114 LYS A CA 1
ATOM 860 C C . LYS A 1 114 ? -1.540 0.535 17.602 1.00 89.75 114 LYS A C 1
ATOM 862 O O . LYS A 1 114 ? -2.340 0.147 18.449 1.00 89.75 114 LYS A O 1
ATOM 867 N N . ARG A 1 115 ? -1.601 1.762 17.068 1.00 87.56 115 ARG A N 1
ATOM 868 C CA . ARG A 1 115 ? -2.699 2.704 17.350 1.00 87.56 115 ARG A CA 1
ATOM 869 C C . ARG A 1 115 ? -4.003 2.234 16.708 1.00 87.56 115 ARG A C 1
ATOM 871 O O . ARG A 1 115 ? -5.023 2.232 17.386 1.00 87.56 115 ARG A O 1
ATOM 878 N N . LEU A 1 116 ? -3.949 1.773 15.458 1.00 86.62 116 LEU A N 1
ATOM 879 C CA . LEU A 1 116 ? -5.122 1.271 14.737 1.00 86.62 116 LEU A CA 1
ATOM 880 C C . LEU A 1 116 ? -5.733 0.045 15.413 1.00 86.62 116 LEU A C 1
ATOM 882 O O . LEU A 1 116 ? -6.941 0.007 15.605 1.00 86.62 116 LEU A O 1
ATOM 886 N N . THR A 1 117 ? -4.920 -0.906 15.881 1.00 85.44 117 THR A N 1
ATOM 887 C CA . THR A 1 117 ? -5.431 -2.094 16.586 1.00 85.44 117 THR A CA 1
ATOM 888 C C . THR A 1 117 ? -6.239 -1.737 17.845 1.00 85.44 117 THR A C 1
ATOM 890 O O . THR A 1 117 ? -7.124 -2.495 18.228 1.00 85.44 117 THR A O 1
ATOM 893 N N . LYS A 1 118 ? -5.980 -0.587 18.494 1.00 84.75 118 LYS A N 1
ATOM 894 C CA . LYS A 1 118 ? -6.756 -0.147 19.672 1.00 84.75 118 LYS A CA 1
ATOM 895 C C . LYS A 1 118 ? -8.172 0.304 19.318 1.00 84.75 118 LYS A C 1
ATOM 897 O O . LYS A 1 118 ? -9.074 0.103 20.121 1.00 84.75 118 LYS A O 1
ATOM 902 N N . ILE A 1 119 ? -8.347 0.909 18.145 1.00 83.44 119 ILE A N 1
ATOM 903 C CA . ILE A 1 119 ? -9.639 1.433 17.682 1.00 83.44 119 ILE A CA 1
ATOM 904 C C . ILE A 1 119 ? -10.355 0.474 16.728 1.00 83.44 119 ILE A C 1
ATOM 906 O O . ILE A 1 119 ? -11.547 0.623 16.517 1.00 83.44 119 ILE A O 1
ATOM 910 N N . ALA A 1 120 ? -9.666 -0.540 16.193 1.00 83.62 120 ALA A N 1
ATOM 911 C CA . ALA A 1 120 ? -10.210 -1.477 15.208 1.00 83.62 120 ALA A CA 1
ATOM 912 C C . ALA A 1 120 ? -11.527 -2.138 15.652 1.00 83.62 120 ALA A C 1
ATOM 914 O O . ALA A 1 120 ? -12.407 -2.344 14.829 1.00 83.62 120 ALA A O 1
ATOM 915 N N . ARG A 1 121 ? -11.700 -2.388 16.960 1.00 81.94 121 ARG A N 1
ATOM 916 C CA . ARG A 1 121 ? -12.937 -2.959 17.528 1.00 81.94 121 ARG A CA 1
ATOM 917 C C . ARG A 1 121 ? -14.176 -2.078 17.359 1.00 81.94 121 ARG A C 1
ATOM 919 O O . ARG A 1 121 ? -15.284 -2.578 17.483 1.00 81.94 121 ARG A O 1
ATOM 926 N N . GLN A 1 122 ? -13.995 -0.776 17.150 1.00 84.25 122 GLN A N 1
ATOM 927 C CA . GLN A 1 122 ? -15.093 0.177 16.978 1.00 84.25 122 GLN A CA 1
ATOM 928 C C . GLN A 1 122 ? -15.712 0.092 15.578 1.00 84.25 122 GLN A C 1
ATOM 930 O O . GLN A 1 122 ? -16.780 0.648 15.350 1.00 84.25 122 GLN A O 1
ATOM 935 N N . TYR A 1 123 ? -15.052 -0.599 14.645 1.00 84.50 123 TYR A N 1
ATOM 936 C CA . TYR A 1 123 ? -15.466 -0.681 13.252 1.00 84.50 123 TYR A CA 1
ATOM 937 C C . TYR A 1 123 ? -15.971 -2.083 12.940 1.00 84.50 123 TYR A C 1
ATOM 939 O O . TYR A 1 123 ? -15.306 -3.074 13.235 1.00 84.50 123 TYR A O 1
ATOM 947 N N . GLN A 1 124 ? -17.135 -2.173 12.300 1.00 85.88 124 GLN A N 1
ATOM 948 C CA . GLN A 1 124 ? -17.696 -3.453 11.855 1.00 85.88 124 GLN A CA 1
ATOM 949 C C . GLN A 1 124 ? -17.032 -3.969 10.577 1.00 85.88 124 GLN A C 1
ATOM 951 O O . GLN A 1 124 ? -17.038 -5.168 10.328 1.00 85.88 124 GLN A O 1
ATOM 956 N N . ARG A 1 125 ? -16.428 -3.080 9.781 1.00 87.31 125 ARG A N 1
ATOM 957 C CA . ARG A 1 125 ? -15.763 -3.412 8.521 1.00 87.31 125 ARG A CA 1
ATOM 958 C C . ARG A 1 125 ? -14.413 -2.717 8.430 1.00 87.31 125 ARG A C 1
ATOM 960 O O . ARG A 1 125 ? -14.288 -1.546 8.780 1.00 87.31 125 ARG A O 1
ATOM 967 N N . ILE A 1 126 ? -13.410 -3.443 7.947 1.00 89.94 126 ILE A N 1
ATOM 968 C CA . ILE A 1 126 ? -12.060 -2.932 7.706 1.00 89.94 126 ILE A CA 1
ATOM 969 C C . ILE A 1 126 ? -11.632 -3.351 6.300 1.00 89.94 126 ILE A C 1
ATOM 971 O O . IL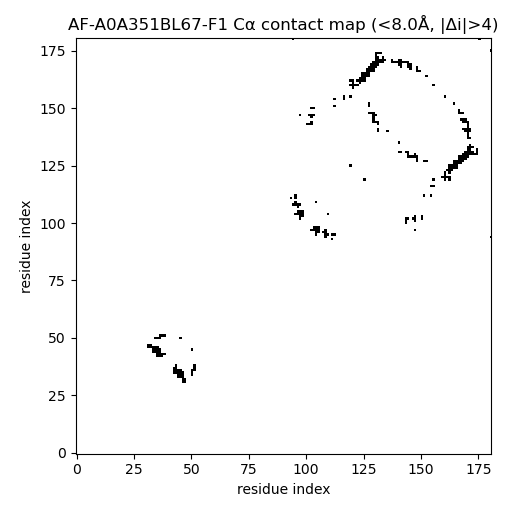E A 1 126 ? -11.542 -4.541 5.994 1.00 89.94 126 ILE A O 1
ATOM 975 N N . GLU A 1 127 ? -11.318 -2.373 5.453 1.00 92.31 127 GLU A N 1
ATOM 976 C CA . GLU A 1 127 ? -10.713 -2.619 4.144 1.00 92.31 127 GLU A CA 1
ATOM 977 C C . GLU A 1 127 ? -9.192 -2.454 4.218 1.00 92.31 127 GLU A C 1
ATOM 979 O O . GLU A 1 127 ? -8.668 -1.429 4.659 1.00 92.31 127 GLU A O 1
ATOM 984 N N . LEU A 1 128 ? -8.467 -3.479 3.774 1.00 94.06 128 LEU A N 1
ATOM 985 C CA . LEU A 1 128 ? -7.014 -3.468 3.672 1.00 94.06 128 LEU A CA 1
ATOM 986 C C . LEU A 1 128 ? -6.599 -3.464 2.206 1.00 94.06 128 LEU A C 1
ATOM 988 O O . LEU A 1 128 ? -6.827 -4.440 1.492 1.00 94.06 128 LEU A O 1
ATOM 992 N N . THR A 1 129 ? -5.909 -2.403 1.796 1.00 95.25 129 THR A N 1
ATOM 993 C CA . THR A 1 129 ? -5.422 -2.240 0.424 1.00 95.25 129 THR A CA 1
ATOM 994 C C . THR A 1 129 ? -3.896 -2.282 0.382 1.00 95.25 129 THR A C 1
ATOM 996 O O . THR A 1 129 ? -3.212 -1.352 0.811 1.00 95.25 129 THR A O 1
ATOM 999 N N . GLY A 1 130 ? -3.343 -3.375 -0.143 1.00 96.44 130 GLY A N 1
ATOM 1000 C CA . GLY A 1 130 ? -1.911 -3.557 -0.364 1.00 96.44 130 GLY A CA 1
ATOM 1001 C C . GLY A 1 130 ? -1.433 -2.862 -1.638 1.00 96.44 130 GLY A C 1
ATOM 1002 O O . GLY A 1 130 ? -1.979 -3.107 -2.712 1.00 96.44 130 GLY A O 1
ATOM 1003 N N . ARG A 1 131 ? -0.384 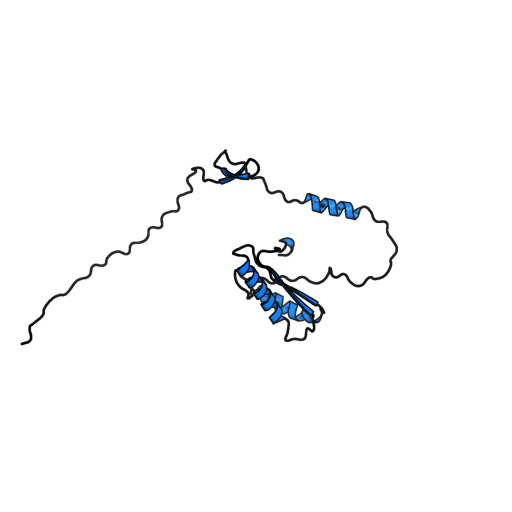-2.037 -1.522 1.00 96.31 131 ARG A N 1
ATOM 1004 C CA . ARG A 1 131 ? 0.221 -1.267 -2.624 1.00 96.31 131 ARG A CA 1
ATOM 1005 C C . ARG A 1 131 ? 1.743 -1.426 -2.676 1.00 96.31 131 ARG A C 1
ATOM 1007 O O . ARG A 1 131 ? 2.400 -1.729 -1.669 1.00 96.31 131 ARG A O 1
ATOM 1014 N N . THR A 1 132 ? 2.312 -1.158 -3.847 1.00 96.62 132 THR A N 1
ATOM 1015 C CA . THR A 1 132 ? 3.760 -1.009 -4.059 1.00 96.62 132 THR A CA 1
ATOM 1016 C C . THR A 1 132 ? 4.072 0.291 -4.786 1.00 96.62 132 THR A C 1
ATOM 1018 O O . THR A 1 132 ? 3.177 0.962 -5.295 1.00 96.62 132 THR A O 1
ATOM 1021 N N . ASP A 1 133 ? 5.356 0.635 -4.841 1.00 94.12 133 ASP A N 1
ATOM 1022 C CA . ASP A 1 133 ? 5.845 1.618 -5.800 1.00 94.12 133 ASP A CA 1
ATOM 1023 C C . ASP A 1 133 ? 5.813 1.051 -7.237 1.00 94.12 133 ASP A C 1
ATOM 1025 O O . ASP A 1 133 ? 5.367 -0.078 -7.492 1.00 94.12 133 ASP A O 1
ATOM 1029 N N . GLY A 1 134 ? 6.249 1.875 -8.190 1.00 94.25 134 GLY A N 1
ATOM 1030 C CA . GLY A 1 134 ? 6.324 1.533 -9.607 1.00 94.25 134 GLY A CA 1
ATOM 1031 C C . GLY A 1 134 ? 7.625 0.844 -10.027 1.00 94.25 134 GLY A C 1
ATOM 1032 O O . GLY A 1 134 ? 7.908 0.806 -11.228 1.00 94.25 134 GLY A O 1
ATOM 1033 N N . VAL A 1 135 ? 8.439 0.326 -9.101 1.00 94.44 135 VAL A N 1
ATOM 1034 C CA . VAL A 1 135 ? 9.757 -0.254 -9.411 1.00 94.44 135 VAL A CA 1
ATOM 1035 C C . VAL A 1 135 ? 9.670 -1.783 -9.515 1.00 94.44 135 VAL A C 1
ATOM 1037 O O . VAL A 1 135 ? 9.087 -2.453 -8.669 1.00 94.44 135 VAL A O 1
ATOM 1040 N N . GLY A 1 136 ? 10.268 -2.370 -10.559 1.00 94.50 136 GLY A N 1
ATOM 1041 C CA . GLY A 1 136 ? 10.296 -3.827 -10.782 1.00 94.50 136 GLY A CA 1
ATOM 1042 C C . GLY A 1 136 ? 9.051 -4.400 -11.482 1.00 94.50 136 GLY A C 1
ATOM 1043 O O . GLY A 1 136 ? 8.137 -3.671 -11.852 1.00 94.50 136 GLY A O 1
ATOM 1044 N N . GLY A 1 137 ? 9.008 -5.718 -11.706 1.00 96.75 137 GLY A N 1
ATOM 1045 C CA . GLY A 1 137 ? 7.936 -6.377 -12.477 1.00 96.75 137 GLY A CA 1
ATOM 1046 C C . GLY A 1 137 ? 6.573 -6.438 -11.766 1.00 96.75 137 GLY A C 1
ATOM 1047 O O . GLY A 1 137 ? 6.497 -6.306 -10.546 1.00 96.75 137 GLY A O 1
ATOM 1048 N N . LYS A 1 138 ? 5.479 -6.678 -12.507 1.00 96.88 138 LYS A N 1
ATOM 1049 C CA . LYS A 1 138 ? 4.116 -6.745 -11.934 1.00 96.88 138 LYS A CA 1
ATOM 1050 C C . LYS A 1 138 ? 3.937 -7.909 -10.961 1.00 96.88 138 LYS A C 1
ATOM 1052 O O . LYS A 1 138 ? 3.643 -7.678 -9.798 1.00 96.88 138 LYS A O 1
ATOM 1057 N N . ALA A 1 139 ? 4.213 -9.138 -11.395 1.00 97.69 139 ALA A N 1
ATOM 1058 C CA . ALA A 1 139 ? 4.052 -10.331 -10.563 1.00 97.69 139 ALA A CA 1
ATOM 1059 C C . ALA A 1 139 ? 4.778 -10.269 -9.196 1.00 97.69 139 ALA A C 1
ATOM 1061 O O . ALA A 1 139 ? 4.152 -10.591 -8.183 1.00 97.69 139 ALA A O 1
ATOM 1062 N N . PRO A 1 140 ? 6.063 -9.858 -9.093 1.00 97.88 140 PRO A N 1
ATOM 1063 C CA . PRO A 1 140 ? 6.699 -9.703 -7.784 1.00 97.88 140 PRO A CA 1
ATOM 1064 C C . PRO A 1 140 ? 6.074 -8.580 -6.944 1.00 97.88 140 PRO A C 1
ATOM 1066 O O . PRO A 1 140 ? 5.955 -8.745 -5.731 1.00 97.88 140 PRO A O 1
ATOM 1069 N N . ASN A 1 141 ? 5.625 -7.484 -7.562 1.00 98.31 141 ASN A N 1
ATOM 1070 C CA . ASN A 1 141 ? 4.935 -6.410 -6.850 1.00 98.31 141 ASN A CA 1
ATOM 1071 C C . ASN A 1 141 ? 3.545 -6.827 -6.353 1.00 98.31 141 ASN A C 1
ATOM 1073 O O . ASN A 1 141 ? 3.194 -6.492 -5.227 1.00 98.31 141 ASN A O 1
ATOM 1077 N N . ASP A 1 142 ? 2.781 -7.604 -7.122 1.00 98.25 142 ASP A N 1
ATOM 1078 C CA . ASP A 1 142 ? 1.487 -8.144 -6.682 1.00 98.25 142 ASP A CA 1
ATOM 1079 C C . ASP A 1 142 ? 1.667 -9.050 -5.455 1.00 98.25 142 ASP A C 1
ATOM 1081 O O . ASP A 1 142 ? 0.961 -8.911 -4.453 1.00 98.25 142 ASP A O 1
ATOM 1085 N N . ARG A 1 143 ? 2.684 -9.927 -5.480 1.00 98.44 143 ARG A N 1
ATOM 1086 C CA . ARG A 1 143 ? 3.042 -10.751 -4.314 1.00 98.44 143 ARG A CA 1
ATOM 1087 C C . ARG A 1 143 ? 3.439 -9.892 -3.115 1.00 98.44 143 ARG A C 1
ATOM 1089 O O . ARG A 1 143 ? 2.996 -10.166 -2.002 1.00 98.44 143 ARG A O 1
ATOM 1096 N N . LEU A 1 144 ? 4.249 -8.854 -3.324 1.00 98.56 144 LEU A N 1
ATOM 1097 C CA . LEU A 1 144 ? 4.688 -7.961 -2.251 1.00 98.56 144 LEU A CA 1
ATOM 1098 C C . LEU A 1 144 ? 3.524 -7.151 -1.656 1.00 98.56 144 LEU A C 1
ATOM 1100 O O . LEU A 1 144 ? 3.417 -7.054 -0.432 1.00 98.56 144 LEU A O 1
ATOM 1104 N N . ALA A 1 145 ? 2.638 -6.606 -2.493 1.00 98.19 145 ALA A N 1
ATOM 1105 C CA . ALA A 1 145 ? 1.417 -5.920 -2.072 1.00 98.19 145 ALA A CA 1
ATOM 1106 C C . ALA A 1 145 ? 0.554 -6.834 -1.195 1.00 98.19 145 ALA A C 1
ATOM 1108 O O . ALA A 1 145 ? 0.126 -6.428 -0.111 1.00 98.19 145 ALA A O 1
ATOM 1109 N N . ARG A 1 146 ? 0.365 -8.088 -1.625 1.00 98.25 146 ARG A N 1
ATOM 1110 C CA . ARG A 1 146 ? -0.396 -9.091 -0.875 1.00 98.25 146 ARG A CA 1
ATOM 1111 C C . ARG A 1 146 ? 0.251 -9.401 0.472 1.00 98.25 146 ARG A C 1
ATOM 1113 O O . ARG A 1 146 ? -0.417 -9.304 1.493 1.00 98.25 146 ARG A O 1
ATOM 1120 N N . GLN A 1 147 ? 1.559 -9.657 0.497 1.00 98.44 147 GLN A N 1
ATOM 1121 C CA . GLN A 1 147 ? 2.300 -9.907 1.740 1.00 98.44 147 GLN A CA 1
ATOM 1122 C C . GLN A 1 147 ? 2.210 -8.742 2.736 1.00 98.44 147 GLN A C 1
ATOM 1124 O O . GLN A 1 147 ? 2.142 -8.968 3.942 1.00 98.44 147 GLN A O 1
ATOM 1129 N N . ARG A 1 148 ? 2.219 -7.493 2.255 1.00 98.00 148 ARG A N 1
ATOM 1130 C CA . ARG A 1 148 ? 2.048 -6.301 3.102 1.00 98.00 148 ARG A CA 1
ATOM 1131 C C . ARG A 1 148 ? 0.647 -6.235 3.704 1.00 98.00 148 ARG A C 1
ATOM 1133 O O . ARG A 1 148 ? 0.522 -6.000 4.905 1.00 98.00 148 ARG A O 1
ATOM 1140 N N . ALA A 1 149 ? -0.385 -6.465 2.894 1.00 96.62 149 ALA A N 1
ATOM 1141 C CA . ALA A 1 149 ? -1.764 -6.490 3.373 1.00 96.62 149 ALA A CA 1
ATOM 1142 C C . ALA A 1 149 ? -1.991 -7.635 4.372 1.00 96.62 149 ALA A C 1
ATOM 1144 O O . ALA A 1 149 ? -2.577 -7.412 5.427 1.00 96.62 149 ALA A O 1
ATOM 1145 N N . ASP A 1 150 ? -1.441 -8.821 4.106 1.00 95.31 150 ASP A N 1
ATOM 1146 C CA . ASP A 1 150 ? -1.523 -9.974 5.006 1.00 95.31 150 ASP A CA 1
ATOM 1147 C C . ASP A 1 150 ? -0.755 -9.736 6.321 1.00 95.31 150 ASP A C 1
ATOM 1149 O O . ASP A 1 150 ? -1.208 -10.156 7.386 1.00 95.31 150 ASP A O 1
ATOM 1153 N N . TYR A 1 151 ? 0.369 -9.004 6.289 1.00 95.06 151 TYR A N 1
ATOM 1154 C CA . TYR A 1 151 ? 1.072 -8.582 7.508 1.00 95.06 151 TYR A CA 1
ATOM 1155 C C . TYR A 1 151 ? 0.205 -7.662 8.375 1.00 95.06 151 TYR A C 1
ATOM 1157 O O . TYR A 1 151 ? 0.162 -7.815 9.594 1.00 95.06 151 TYR A O 1
ATOM 1165 N N . VAL A 1 152 ? -0.486 -6.696 7.765 1.00 93.75 152 VAL A N 1
ATOM 1166 C CA . VAL A 1 152 ? -1.415 -5.819 8.494 1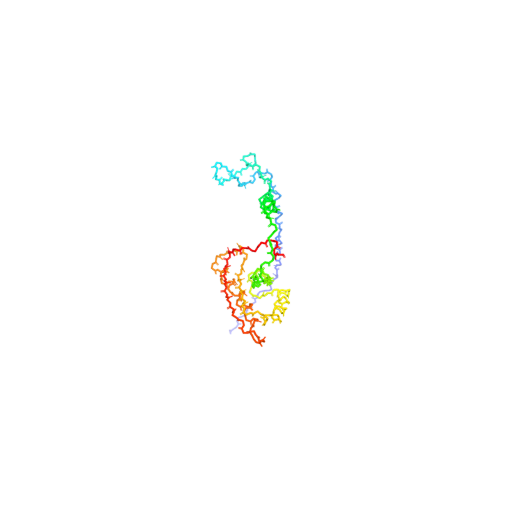.00 93.75 152 VAL A CA 1
ATOM 1167 C C . VAL A 1 152 ? -2.608 -6.623 8.995 1.00 93.75 152 VAL A C 1
ATOM 1169 O O . VAL A 1 152 ? -2.990 -6.478 10.153 1.00 93.75 152 VAL A O 1
ATOM 1172 N N . ARG A 1 153 ? -3.146 -7.525 8.167 1.00 91.69 153 ARG A N 1
ATOM 1173 C CA . ARG A 1 153 ? -4.242 -8.414 8.545 1.00 91.69 153 ARG A CA 1
ATOM 1174 C C . ARG A 1 153 ? -3.883 -9.240 9.766 1.00 91.69 153 ARG A C 1
ATOM 1176 O O . ARG A 1 153 ? -4.712 -9.317 10.651 1.00 91.69 153 ARG A O 1
ATOM 1183 N N . SER A 1 154 ? -2.684 -9.818 9.857 1.00 89.00 154 SER A N 1
ATOM 1184 C CA . SER A 1 154 ? -2.285 -10.651 11.007 1.00 89.00 154 SER A CA 1
ATOM 1185 C C . SER A 1 154 ? -2.103 -9.870 12.313 1.00 89.00 154 SER A C 1
ATOM 1187 O O . SER A 1 154 ? -2.115 -10.460 13.389 1.00 89.00 154 SER A O 1
ATOM 1189 N N . TRP A 1 155 ? -1.990 -8.543 12.240 1.00 86.50 155 TRP A N 1
ATOM 1190 C CA . TRP A 1 155 ? -1.977 -7.654 13.403 1.00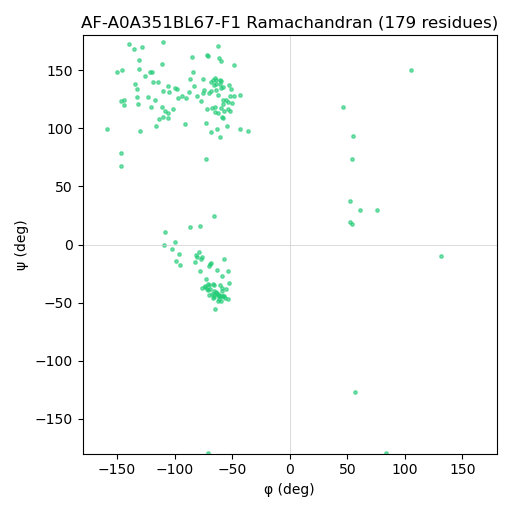 86.50 155 TRP A CA 1
ATOM 1191 C C . TRP A 1 155 ? -3.372 -7.324 13.952 1.00 86.50 155 TRP A C 1
ATOM 1193 O O . TRP A 1 155 ? -3.470 -6.694 15.010 1.00 86.50 155 TRP A O 1
ATOM 1203 N N . LEU A 1 156 ? -4.439 -7.700 13.237 1.00 82.25 156 LEU A N 1
ATOM 1204 C CA . LEU A 1 156 ? -5.821 -7.347 13.573 1.00 82.25 156 LEU A CA 1
ATOM 1205 C C . LEU A 1 156 ? -6.621 -8.399 14.383 1.00 82.25 156 LEU A C 1
ATOM 1207 O O . LEU A 1 156 ? -7.570 -7.977 15.039 1.00 82.25 156 LEU A O 1
ATOM 1211 N N . PRO A 1 157 ? -6.261 -9.696 14.490 1.00 65.44 157 PRO A N 1
ATOM 1212 C CA . PRO A 1 157 ? -6.952 -10.645 15.360 1.00 65.44 157 PRO A CA 1
ATOM 1213 C C . PRO A 1 157 ? -6.060 -11.148 16.505 1.00 65.44 157 PRO A C 1
ATOM 1215 O O . PRO A 1 157 ? -4.873 -11.414 16.346 1.00 65.44 157 PRO A O 1
ATOM 1218 N N . GLY A 1 158 ? -6.667 -11.277 17.686 1.00 53.78 158 GLY A N 1
ATOM 1219 C CA . GLY A 1 158 ? -6.010 -11.633 18.954 1.00 53.78 158 GLY A CA 1
ATOM 1220 C C . GLY A 1 158 ? -6.393 -10.710 20.114 1.00 53.78 158 GLY A C 1
ATOM 1221 O O . GLY A 1 158 ? -6.096 -10.997 21.269 1.00 53.78 158 GLY A O 1
ATOM 1222 N N . ARG A 1 159 ? -7.089 -9.602 19.826 1.00 49.41 159 ARG A N 1
ATOM 1223 C CA . ARG A 1 159 ? -7.683 -8.709 20.827 1.00 49.41 159 ARG A CA 1
ATOM 1224 C C . ARG A 1 159 ? -8.990 -8.113 20.290 1.00 49.41 159 ARG A C 1
ATOM 1226 O O . ARG A 1 159 ? -9.028 -6.904 20.126 1.00 49.41 159 ARG A O 1
ATOM 1233 N N . GLY A 1 160 ? -10.043 -8.914 20.097 1.00 48.16 160 GLY A N 1
ATOM 1234 C CA . GLY A 1 160 ? -11.458 -8.492 20.193 1.00 48.16 160 GLY A CA 1
ATOM 1235 C C . GLY A 1 160 ? -12.101 -7.679 19.059 1.00 48.16 160 GLY A C 1
ATOM 1236 O O . GLY A 1 160 ? -12.982 -6.885 19.362 1.00 48.16 160 GLY A O 1
ATOM 1237 N N . ALA A 1 161 ? -11.685 -7.826 17.801 1.00 58.69 161 ALA A N 1
ATOM 1238 C CA . ALA A 1 161 ? -12.392 -7.214 16.673 1.00 58.69 161 ALA A CA 1
ATOM 1239 C C . ALA A 1 161 ? -13.161 -8.297 15.896 1.00 58.69 161 ALA A C 1
ATOM 1241 O O . ALA A 1 161 ? -12.540 -9.116 15.224 1.00 58.69 161 ALA A O 1
ATOM 1242 N N . GLU A 1 162 ? -14.493 -8.302 15.999 1.00 70.06 162 GLU A N 1
ATOM 1243 C CA . GLU A 1 162 ? -15.408 -9.115 15.168 1.00 70.06 162 GLU A CA 1
ATOM 1244 C C . GLU A 1 162 ? -15.609 -8.517 13.763 1.00 70.06 162 GLU A C 1
ATOM 1246 O O . GLU A 1 162 ? -16.549 -8.850 13.049 1.00 70.06 162 GLU A O 1
ATOM 1251 N N . SER A 1 163 ? -14.735 -7.592 13.367 1.00 78.94 163 SER A N 1
ATOM 1252 C CA . SER A 1 163 ? -14.857 -6.834 12.133 1.00 78.94 163 SER A CA 1
ATOM 1253 C C . SER A 1 163 ? -14.713 -7.731 10.903 1.00 78.94 163 SER A C 1
ATOM 1255 O O . SER A 1 163 ? -13.788 -8.541 10.802 1.00 78.94 163 SER A O 1
ATOM 1257 N N . GLU A 1 164 ? -15.569 -7.512 9.912 1.00 86.75 164 GLU A N 1
ATOM 1258 C CA . GLU A 1 164 ? -15.413 -8.043 8.564 1.00 86.75 164 GLU A CA 1
ATOM 1259 C C . GLU A 1 164 ? -14.162 -7.417 7.919 1.00 86.75 164 GLU A C 1
ATOM 1261 O O . GLU A 1 164 ? -14.108 -6.207 7.686 1.00 86.75 164 GLU A O 1
ATOM 1266 N N . ILE A 1 165 ? -13.131 -8.228 7.648 1.00 89.50 165 ILE A N 1
ATOM 1267 C CA . ILE A 1 165 ? -11.880 -7.758 7.031 1.00 89.50 165 ILE A CA 1
ATOM 1268 C C . ILE A 1 165 ? -11.810 -8.192 5.568 1.00 89.50 165 ILE A C 1
ATOM 1270 O O . ILE A 1 165 ? -11.591 -9.374 5.268 1.00 89.50 165 ILE A O 1
ATOM 1274 N N . THR A 1 166 ? -11.861 -7.210 4.671 1.00 93.12 166 THR A N 1
ATOM 1275 C CA . THR A 1 166 ? -11.664 -7.398 3.229 1.00 93.12 166 THR A CA 1
ATOM 1276 C C . THR A 1 166 ? -10.246 -7.011 2.841 1.00 93.12 166 THR A C 1
ATOM 1278 O O . THR A 1 166 ? -9.735 -5.972 3.253 1.00 93.12 166 THR A O 1
ATOM 1281 N N . VAL A 1 167 ? -9.592 -7.849 2.033 1.00 94.19 167 VAL A N 1
ATOM 1282 C CA . VAL A 1 167 ? -8.225 -7.606 1.557 1.00 94.19 167 VAL A CA 1
ATOM 1283 C C . VAL A 1 167 ? -8.219 -7.469 0.045 1.00 94.19 167 VAL A C 1
ATOM 1285 O O . VAL A 1 167 ? -8.610 -8.391 -0.669 1.00 94.19 167 VAL A O 1
ATOM 1288 N N . ARG A 1 168 ? -7.691 -6.345 -0.433 1.00 95.56 168 ARG A N 1
ATOM 1289 C CA . ARG A 1 168 ? -7.345 -6.104 -1.833 1.00 95.56 168 ARG A CA 1
ATOM 1290 C C . ARG A 1 168 ? -5.850 -5.844 -1.919 1.00 95.56 168 ARG A C 1
ATOM 1292 O O . ARG A 1 168 ? -5.271 -5.194 -1.053 1.00 95.56 168 ARG A O 1
ATOM 1299 N N . ALA A 1 169 ? -5.192 -6.369 -2.940 1.00 96.69 169 ALA A N 1
ATOM 1300 C CA . ALA A 1 169 ? -3.762 -6.168 -3.112 1.00 96.69 169 ALA A CA 1
ATOM 1301 C C . ALA A 1 169 ? -3.418 -6.101 -4.590 1.00 96.69 169 ALA A C 1
ATOM 1303 O O . ALA A 1 169 ? -3.701 -7.040 -5.332 1.00 96.69 169 ALA A O 1
ATOM 1304 N N . GLU A 1 170 ? -2.782 -5.005 -4.988 1.00 96.62 170 GLU A N 1
ATOM 1305 C CA . GLU A 1 170 ? -2.369 -4.800 -6.367 1.00 96.62 170 GLU A CA 1
ATOM 1306 C C . GLU A 1 170 ? -1.032 -4.064 -6.408 1.00 96.62 170 GLU A C 1
ATOM 1308 O O . GLU A 1 170 ? -0.868 -2.962 -5.873 1.00 96.62 170 GLU A O 1
ATOM 1313 N N . GLY A 1 171 ? -0.047 -4.714 -7.017 1.00 95.62 171 GLY A N 1
ATOM 1314 C CA . GLY A 1 171 ? 1.269 -4.152 -7.241 1.00 95.62 171 GLY A CA 1
ATOM 1315 C C . GLY A 1 171 ? 1.293 -3.306 -8.505 1.00 95.62 171 GLY A C 1
ATOM 1316 O O . GLY A 1 171 ? 0.586 -3.588 -9.472 1.00 95.62 171 GLY A O 1
ATOM 1317 N N . ARG A 1 172 ? 2.136 -2.269 -8.512 1.00 94.38 172 ARG A N 1
ATOM 1318 C CA . ARG A 1 172 ? 2.264 -1.307 -9.624 1.00 94.38 172 ARG A CA 1
ATOM 1319 C C . ARG A 1 172 ? 0.944 -0.650 -10.056 1.00 94.38 172 ARG A C 1
ATOM 1321 O O . ARG A 1 172 ? 0.885 -0.100 -11.154 1.00 94.38 172 ARG A O 1
ATOM 1328 N N . CYS A 1 173 ? -0.099 -0.700 -9.230 1.00 87.94 173 CYS A N 1
ATOM 1329 C CA . CYS A 1 173 ? -1.328 0.033 -9.481 1.00 87.94 173 CYS A CA 1
ATOM 1330 C C . CYS A 1 173 ? -1.647 0.977 -8.354 1.00 87.94 173 CYS A C 1
ATOM 1332 O O . CYS A 1 173 ? -1.437 0.690 -7.171 1.00 87.94 173 CYS A O 1
ATOM 1334 N N . CYS A 1 174 ? -2.278 2.043 -8.828 1.00 88.69 174 CYS A N 1
ATOM 1335 C CA . CYS A 1 174 ? -3.083 2.980 -8.103 1.00 88.69 174 CYS A CA 1
ATOM 1336 C C . CYS A 1 174 ? -2.277 3.529 -6.930 1.00 88.69 174 CYS A C 1
ATOM 1338 O O . CYS A 1 174 ? -2.408 3.142 -5.767 1.00 88.69 174 CYS A O 1
ATOM 1340 N N . TYR A 1 175 ? -1.341 4.383 -7.334 1.00 86.56 175 TYR A N 1
ATOM 1341 C CA . TYR A 1 175 ? -0.465 5.106 -6.442 1.00 86.56 175 TYR A CA 1
ATOM 1342 C C . TYR A 1 175 ? -1.293 6.065 -5.601 1.00 86.56 175 TYR A C 1
ATOM 1344 O O . TYR A 1 175 ? -2.289 6.623 -6.058 1.00 86.56 175 TYR A O 1
ATOM 1352 N N . LEU A 1 176 ? -0.882 6.205 -4.349 1.00 82.69 176 LEU A N 1
ATOM 1353 C CA . LEU A 1 176 ? -1.518 7.128 -3.430 1.00 82.69 176 LEU A CA 1
ATOM 1354 C C . LEU A 1 176 ? -1.261 8.552 -3.909 1.00 82.69 176 LEU A C 1
ATOM 1356 O O . LEU A 1 176 ? -0.162 8.852 -4.380 1.00 82.69 176 LEU A O 1
ATOM 1360 N N . ASP A 1 177 ? -2.266 9.410 -3.765 1.00 71.81 177 ASP A N 1
ATOM 1361 C CA . ASP A 1 177 ? -2.078 10.838 -3.974 1.00 71.81 177 ASP A CA 1
ATOM 1362 C C . ASP A 1 177 ? -1.010 11.349 -2.996 1.00 71.81 177 ASP A C 1
ATOM 1364 O O . ASP A 1 177 ? -1.027 11.029 -1.805 1.00 71.81 177 ASP A O 1
ATOM 1368 N N . SER A 1 178 ? -0.083 12.155 -3.504 1.00 59.31 178 SER A N 1
ATOM 1369 C CA . SER A 1 178 ? 0.896 12.897 -2.708 1.00 59.31 178 SER A CA 1
ATOM 1370 C C . SER A 1 178 ? 0.262 13.760 -1.609 1.00 59.31 178 SER A C 1
ATOM 1372 O O . SER A 1 178 ? 0.923 14.052 -0.617 1.00 59.31 178 SER A O 1
ATOM 1374 N N . ALA A 1 179 ? -1.013 14.141 -1.732 1.00 60.78 179 ALA A N 1
ATOM 1375 C CA . ALA A 1 179 ? -1.735 14.848 -0.672 1.00 60.78 179 ALA A CA 1
ATOM 1376 C C . ALA A 1 179 ? -2.027 13.980 0.576 1.00 60.78 179 ALA A C 1
ATOM 1378 O O . ALA A 1 179 ? -2.337 14.516 1.638 1.00 60.78 179 ALA A O 1
ATOM 1379 N N . LEU A 1 180 ? -1.931 12.647 0.462 1.00 58.00 180 LEU A N 1
ATOM 1380 C CA . LEU A 1 180 ? -2.167 11.682 1.548 1.00 58.00 180 LEU A CA 1
ATOM 1381 C C . LEU A 1 180 ? -0.866 11.170 2.202 1.00 58.00 180 LEU A C 1
ATOM 1383 O O . LEU A 1 180 ? -0.920 10.290 3.071 1.00 58.00 180 LEU A O 1
ATOM 1387 N N . THR A 1 181 ? 0.298 11.664 1.764 1.00 50.09 181 THR A N 1
ATOM 1388 C CA . THR A 1 181 ? 1.635 11.254 2.241 1.00 50.09 181 THR A CA 1
ATOM 1389 C C . THR A 1 181 ? 2.286 12.278 3.149 1.00 50.09 181 THR A C 1
ATOM 1391 O O . THR A 1 181 ? 2.998 11.821 4.078 1.00 50.09 181 THR A O 1
#

Solvent-accessible surface area (backbone atoms only — not comparable to full-atom values): 12010 Å² total; per-residue (Å²): 143,83,81,88,82,85,87,78,93,78,79,83,78,93,77,75,89,76,73,80,76,75,75,74,75,75,74,79,62,91,63,66,60,82,40,80,24,85,51,97,92,37,84,40,81,27,41,66,88,72,32,72,78,84,77,80,88,72,82,83,59,65,67,62,51,51,58,53,55,65,71,71,74,76,79,81,93,71,82,94,75,75,92,70,82,83,67,84,85,74,66,86,84,79,87,73,49,53,50,87,102,46,50,62,54,37,75,67,23,49,54,51,49,60,55,47,49,72,52,45,55,81,35,67,64,44,82,38,77,14,59,40,65,83,74,78,60,56,70,65,26,29,52,47,3,37,46,33,31,51,48,55,53,64,65,53,65,91,73,79,41,92,36,50,75,49,81,48,53,38,22,61,42,83,71,78,60,77,92,81,111

Nearest PDB structures (foldseek):
  5nhx-assembly1_A  TM=7.960E-01  e=3.638E-05  Klebsiella pneumoniae
  4zhw-assembly1_A  TM=7.086E-01  e=7.432E-04  Pseudomonas aeruginosa PAO1
  2w8b-assembly4_C  TM=7.429E-01  e=5.316E-03  Escherichia coli
  6aeo-assembly2_B  TM=6.882E-01  e=1.633E-03  Escherichia coli O157:H7

Sequence (181 aa):
MALLRTWPVVLLPIALLYACAGTLLPTRSAVASPDIGWIDRQFRICGGNDCPAPTRKTLALVDVLRARQEAHSTLPETPPAAISPATEADAPVALIRFPFARSRPTAEGRQRLKRLTKIARQYQRIELTGRTDGVGGKAPNDRLARQRADYVRSWLPGRGAESEITVRA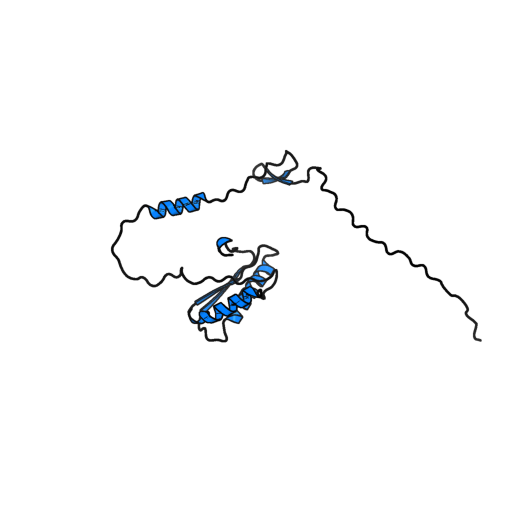EGRCCYLDSALT

Radius of gyration: 31.89 Å; Cα contacts (8 Å, |Δi|>4): 166; chains: 1; bounding box: 107×77×56 Å